Protein AF-A0A3B4G1R4-F1 (afdb_monomer_lite)

Foldseek 3Di:
DDDDDPVRVVVVVVVVVVVVVVVVVVVVVVVVVVVVVVVVVVVVVVVVVVVVVVCVVVCVPPVVVVVVVVVVVVVVVVPDDDDDDDDDDDDDDDDDDDDDDDDDDDDDDDDDDDDDDDDDDPPPPPPPVVVVVLVVVLVVLVVLLVVLVVVLVVLVVVVVVLVVVLVVLVVVLVPQPPDDDDDPVSVVVNVVSVVVSVVSVVVNCVVQNDPVSNVVSNVVSVVSSVVSVVVSCVSCVVPDDDDDDDDDPDPPPPVVVVVVVVVPPCDDPDDD

Secondary structure (DSSP, 8-state):
-PPPPHHHHHHHHHHHHHHHHHHHHHHHHHHHHHHHHHHHHHHHHHHHHHHHHHHHHHHHHHHHHHHHHHHHHHHHGGG-------------------------------------------------TTTHHHHHHHHHHHHHHHHHHHHHHHHHHHHHHHHHHHHHHHHHHHTS--SSS--HHHHHHHHHHHHHHHHHHHHHHHHH--HHHHHHHHHHHHHHHHHHHHHHHHHHTTT-----------STTTTGGGSHHHHSS-------

pLDDT: mean 72.85, std 24.99, range [27.77, 98.38]

Organism: NCBI:txid303518

Radius of gyration: 37.98 Å; chains: 1; bounding box: 92×80×106 Å

Structure (mmCIF, N/CA/C/O backbone):
data_AF-A0A3B4G1R4-F1
#
_entry.id   AF-A0A3B4G1R4-F1
#
loop_
_atom_site.group_PDB
_atom_site.id
_atom_site.type_symbol
_atom_site.label_atom_id
_atom_site.label_alt_id
_atom_site.label_comp_id
_atom_site.label_asym_id
_atom_site.label_entity_id
_atom_site.label_seq_id
_atom_site.pdbx_PDB_ins_code
_atom_site.Cartn_x
_atom_site.Cartn_y
_atom_site.Cartn_z
_atom_site.occupancy
_atom_site.B_iso_or_equiv
_atom_site.auth_seq_id
_atom_site.auth_comp_id
_atom_site.auth_asym_id
_atom_site.auth_atom_id
_atom_site.pdbx_PDB_model_num
ATOM 1 N N . MET A 1 1 ? -30.888 7.398 40.114 1.00 47.47 1 MET A N 1
ATOM 2 C CA . MET A 1 1 ? -29.779 7.876 39.261 1.00 47.47 1 MET A CA 1
ATOM 3 C C . MET A 1 1 ? -29.007 8.901 40.069 1.00 47.47 1 MET A C 1
ATOM 5 O O . MET A 1 1 ? -29.573 9.941 40.375 1.00 47.47 1 MET A O 1
ATOM 9 N N . ALA A 1 2 ? -27.794 8.576 40.517 1.00 62.66 2 ALA A N 1
ATOM 10 C CA . ALA A 1 2 ? -26.937 9.569 41.159 1.00 62.66 2 ALA A CA 1
ATOM 11 C C . ALA A 1 2 ? -26.419 10.520 40.071 1.00 62.66 2 ALA A C 1
ATOM 13 O O . ALA A 1 2 ? -25.943 10.056 39.036 1.00 62.66 2 ALA A O 1
ATOM 14 N N . ALA A 1 3 ? -26.582 11.827 40.268 1.00 76.62 3 ALA A N 1
ATOM 15 C CA . ALA A 1 3 ? -26.044 12.825 39.352 1.00 76.62 3 ALA A CA 1
ATOM 16 C C . ALA A 1 3 ? -24.508 12.781 39.387 1.00 76.62 3 ALA A C 1
ATOM 18 O O . ALA A 1 3 ? -23.919 12.580 40.451 1.00 76.62 3 ALA A O 1
ATOM 19 N N . ALA A 1 4 ? -23.869 12.949 38.228 1.00 81.69 4 ALA A N 1
ATOM 20 C CA . ALA A 1 4 ? -22.416 13.035 38.146 1.00 81.69 4 ALA A CA 1
ATOM 21 C C . ALA A 1 4 ? -21.912 14.216 38.992 1.00 81.69 4 ALA A C 1
ATOM 23 O O . ALA A 1 4 ? -22.518 15.290 39.001 1.00 81.69 4 ALA A O 1
ATOM 24 N N . SER A 1 5 ? -20.821 14.003 39.730 1.00 90.94 5 SER A N 1
ATOM 25 C CA . SER A 1 5 ? -20.237 15.051 40.565 1.00 90.94 5 SER A CA 1
ATOM 26 C C . SER A 1 5 ? -19.670 16.181 39.701 1.00 90.94 5 SER A C 1
ATOM 28 O O . SER A 1 5 ? -19.311 15.980 38.538 1.00 90.94 5 SER A O 1
ATOM 30 N N . TYR A 1 6 ? -19.569 17.379 40.277 1.00 93.19 6 TYR A N 1
ATOM 31 C CA . TYR A 1 6 ? -19.038 18.562 39.596 1.00 93.19 6 TYR A CA 1
ATOM 32 C C . TYR A 1 6 ? -17.660 18.308 38.953 1.00 93.19 6 TYR A C 1
ATOM 34 O O . TYR A 1 6 ? -17.461 18.616 37.779 1.00 93.19 6 TYR A O 1
ATOM 42 N N . ASP A 1 7 ? -16.750 17.639 39.667 1.00 93.44 7 ASP A N 1
ATOM 43 C CA . ASP A 1 7 ? -15.408 17.306 39.166 1.00 93.44 7 ASP A CA 1
ATOM 44 C C . ASP A 1 7 ? -15.422 16.302 38.006 1.00 93.44 7 ASP A C 1
ATOM 46 O O . ASP A 1 7 ? -14.495 16.257 37.194 1.00 93.44 7 ASP A O 1
ATOM 50 N N . GLN A 1 8 ? -16.456 15.460 37.926 1.00 93.25 8 GLN A N 1
ATOM 51 C CA . GLN A 1 8 ? -16.628 14.519 36.824 1.00 93.25 8 GLN A CA 1
ATOM 52 C C . GLN A 1 8 ? -17.167 15.224 35.576 1.00 93.25 8 GLN A C 1
ATOM 54 O O . GLN A 1 8 ? -16.678 14.961 34.478 1.00 93.25 8 GLN A O 1
ATOM 59 N N . LEU A 1 9 ? -18.088 16.182 35.739 1.00 95.44 9 LEU A N 1
ATOM 60 C CA . LEU A 1 9 ? -18.519 17.056 34.644 1.00 95.44 9 LEU A CA 1
ATOM 61 C C . LEU A 1 9 ? -17.370 17.916 34.112 1.00 95.44 9 LEU A C 1
ATOM 63 O O . LEU A 1 9 ? -17.240 18.068 32.901 1.00 95.44 9 LEU A O 1
ATOM 67 N N . LEU A 1 10 ? -16.529 18.463 34.992 1.00 96.00 10 LEU A N 1
ATOM 68 C CA . LEU A 1 10 ? -15.425 19.330 34.586 1.00 96.00 10 LEU A CA 1
ATOM 69 C C . LEU A 1 10 ? -14.414 18.580 33.705 1.00 96.00 10 LEU A C 1
ATOM 71 O O . LEU A 1 10 ? -14.099 19.036 32.606 1.00 96.00 10 LEU A O 1
ATOM 75 N N . ARG A 1 11 ? -14.006 17.375 34.130 1.00 95.38 11 ARG A N 1
ATOM 76 C CA . ARG A 1 11 ? -13.152 16.482 33.329 1.00 95.38 11 ARG A CA 1
ATOM 77 C C . ARG A 1 11 ? -13.798 16.112 31.995 1.00 95.38 11 ARG A C 1
ATOM 79 O O . ARG A 1 11 ? -13.127 16.104 30.968 1.00 95.38 11 ARG A O 1
ATOM 86 N N . GLN A 1 12 ? -15.106 15.850 31.982 1.00 95.00 12 GLN A N 1
ATOM 87 C CA . GLN A 1 12 ? -15.829 15.548 30.747 1.00 95.00 12 GLN A CA 1
ATOM 88 C C . GLN A 1 12 ? -15.825 16.736 29.777 1.00 95.00 12 GLN A C 1
ATOM 90 O O . GLN A 1 12 ? -15.632 16.551 28.580 1.00 95.00 12 GLN A O 1
ATOM 95 N N . VAL A 1 13 ? -15.996 17.961 30.277 1.00 96.94 13 VAL A N 1
ATOM 96 C CA . VAL A 1 13 ? -15.940 19.173 29.449 1.00 96.94 13 VAL A CA 1
ATOM 97 C C . VAL A 1 13 ? -14.539 19.392 28.874 1.00 96.94 13 VAL A C 1
ATOM 99 O O . VAL A 1 13 ? -14.423 19.818 27.727 1.00 96.94 13 VAL A O 1
ATOM 102 N N . GLU A 1 14 ? -13.479 19.093 29.623 1.00 96.38 14 GLU A N 1
ATOM 103 C CA . GLU A 1 14 ? -12.100 19.170 29.120 1.00 96.38 14 GLU A CA 1
ATOM 104 C C . GLU A 1 14 ? -11.839 18.160 27.999 1.00 96.38 14 GLU A C 1
ATOM 106 O O . GLU A 1 14 ? -11.327 18.542 26.944 1.00 96.38 14 GLU A O 1
ATOM 111 N N . VAL A 1 15 ? -12.268 16.907 28.180 1.00 96.25 15 VAL A N 1
ATOM 112 C CA . VAL A 1 15 ? -12.181 15.870 27.140 1.00 96.25 15 VAL A CA 1
ATOM 113 C C . VAL A 1 15 ? -12.983 16.278 25.906 1.00 96.25 15 VAL A C 1
ATOM 115 O O . VAL A 1 15 ? -12.442 16.288 24.806 1.00 96.25 15 VAL A O 1
ATOM 118 N N . LEU A 1 16 ? -14.231 16.724 26.079 1.00 97.38 16 LEU A N 1
ATOM 119 C CA . LEU A 1 16 ? -15.074 17.176 24.969 1.00 97.38 16 LEU A CA 1
ATOM 120 C C . LEU A 1 16 ? -14.486 18.391 24.244 1.00 97.38 16 LEU A C 1
ATOM 122 O O . LEU A 1 16 ? -14.623 18.503 23.030 1.00 97.38 16 LEU A O 1
ATOM 126 N N . LYS A 1 17 ? -13.818 19.309 24.951 1.00 97.56 17 LYS A N 1
ATOM 127 C CA . LYS A 1 17 ? -13.112 20.435 24.322 1.00 97.56 17 LYS A CA 1
ATOM 128 C C . LYS A 1 17 ? -11.936 19.961 23.477 1.00 97.56 17 LYS A C 1
ATOM 130 O O . LYS A 1 17 ? -11.766 20.456 22.362 1.00 97.56 17 LYS A O 1
ATOM 135 N N . MET A 1 18 ? -11.148 19.018 23.989 1.00 97.44 18 MET A N 1
ATOM 136 C CA . MET A 1 18 ? -10.043 18.417 23.243 1.00 97.44 18 MET A CA 1
ATOM 137 C C . MET A 1 18 ? -10.553 17.673 22.007 1.00 97.44 18 MET A C 1
ATOM 139 O O . MET A 1 18 ? -10.053 17.907 20.910 1.00 97.44 18 MET A O 1
ATOM 143 N N . GLU A 1 19 ? -11.599 16.860 22.153 1.00 96.31 19 GLU A N 1
ATOM 144 C CA . GLU A 1 19 ? -12.238 16.154 21.040 1.00 96.31 19 GLU A CA 1
ATOM 145 C C . GLU A 1 19 ? -12.815 17.126 20.010 1.00 96.31 19 GLU A C 1
ATOM 147 O O . GLU A 1 19 ? -12.600 16.956 18.814 1.00 96.31 19 GLU A O 1
ATOM 152 N N . ASN A 1 20 ? -13.483 18.199 20.443 1.00 96.88 20 ASN A N 1
ATOM 153 C CA . ASN A 1 20 ? -14.014 19.209 19.529 1.00 96.88 20 ASN A CA 1
ATOM 154 C C . ASN A 1 20 ? -12.898 19.924 18.753 1.00 96.88 20 ASN A C 1
ATOM 156 O O . ASN A 1 20 ? -13.050 20.192 17.562 1.00 96.88 20 ASN A O 1
ATOM 160 N N . SER A 1 21 ? -11.768 20.204 19.410 1.00 97.44 21 SER A N 1
ATOM 161 C CA . SER A 1 21 ? -10.585 20.755 18.748 1.00 97.44 21 SER A CA 1
ATOM 162 C C . SER A 1 21 ? -10.005 19.773 17.731 1.00 97.44 21 SER A C 1
ATOM 164 O O . SER A 1 21 ? -9.683 20.176 16.616 1.00 97.44 21 SER A O 1
ATOM 166 N N . ASN A 1 22 ? -9.911 18.493 18.091 1.00 97.62 22 ASN A N 1
ATOM 167 C CA . ASN A 1 22 ? -9.392 17.456 17.207 1.00 97.62 22 ASN A CA 1
ATOM 168 C C . ASN A 1 22 ? -10.287 17.268 15.970 1.00 97.62 22 ASN A C 1
ATOM 170 O O . ASN A 1 22 ? -9.802 17.297 14.845 1.00 97.62 22 ASN A O 1
ATOM 174 N N . LEU A 1 23 ? -11.607 17.199 16.159 1.00 98.25 23 LEU A N 1
ATOM 175 C CA . LEU A 1 23 ? -12.573 17.079 15.063 1.00 98.25 23 LEU A CA 1
ATOM 176 C C . LEU A 1 23 ? -12.531 18.278 14.109 1.00 98.25 23 LEU A C 1
ATOM 178 O O . LEU A 1 23 ? -12.662 18.112 12.898 1.00 98.25 23 LEU A O 1
ATOM 182 N N . ARG A 1 24 ? -12.337 19.495 14.630 1.00 98.12 24 ARG A N 1
ATOM 183 C CA . ARG A 1 24 ? -12.167 20.689 13.786 1.00 98.12 24 ARG A CA 1
ATOM 184 C C . ARG A 1 24 ? -10.893 20.619 12.950 1.00 98.12 24 ARG A C 1
ATOM 186 O O . ARG A 1 24 ? -10.938 20.991 11.780 1.00 98.12 24 ARG A O 1
ATOM 193 N N . GLN A 1 25 ? -9.801 20.126 13.530 1.00 97.88 25 GLN A N 1
ATOM 194 C CA . GLN A 1 25 ? -8.544 19.933 12.813 1.00 97.88 25 GLN A CA 1
ATOM 195 C C . GLN A 1 25 ? -8.696 18.886 11.703 1.00 97.88 25 GLN A C 1
ATOM 197 O O . GLN A 1 25 ? -8.360 19.161 10.555 1.00 97.88 25 GLN A O 1
ATOM 202 N N . GLU A 1 26 ? -9.289 17.729 12.008 1.00 96.88 26 GLU A N 1
ATOM 203 C CA . GLU A 1 26 ? -9.542 16.675 11.018 1.00 96.88 26 GLU A CA 1
ATOM 204 C C . GLU A 1 26 ? -10.453 17.157 9.882 1.00 96.88 26 GLU A C 1
ATOM 206 O O . GLU A 1 26 ? -10.207 16.866 8.711 1.00 96.88 26 GLU A O 1
ATOM 211 N N . LEU A 1 27 ? -11.494 17.933 10.200 1.00 98.19 27 LEU A N 1
ATOM 212 C CA . LEU A 1 27 ? -12.378 18.507 9.187 1.00 98.19 27 LEU A CA 1
ATOM 213 C C . LEU A 1 27 ? -11.627 19.484 8.272 1.00 98.19 27 LEU A C 1
ATOM 215 O O . LEU A 1 27 ? -11.823 19.464 7.056 1.00 98.19 27 LEU A O 1
ATOM 219 N N . GLN A 1 28 ? -10.752 20.315 8.840 1.00 98.00 28 GLN A N 1
ATOM 220 C CA . GLN A 1 28 ? -9.913 21.230 8.073 1.00 98.00 28 GLN A CA 1
ATOM 221 C C . GLN A 1 28 ? -8.931 20.470 7.172 1.00 98.00 28 GLN A C 1
ATOM 223 O O . GLN A 1 28 ? -8.786 20.809 5.997 1.00 98.00 28 GLN A O 1
ATOM 228 N N . ASP A 1 29 ? -8.304 19.412 7.681 1.00 97.88 29 ASP A N 1
ATOM 229 C CA . ASP A 1 29 ? -7.385 18.574 6.910 1.00 97.88 29 ASP A CA 1
ATOM 230 C C . ASP A 1 29 ? -8.105 17.856 5.759 1.00 97.88 29 ASP A C 1
ATOM 232 O O . ASP A 1 29 ? -7.603 17.836 4.631 1.00 97.88 29 ASP A O 1
ATOM 236 N N . ASN A 1 30 ? -9.320 17.357 6.003 1.00 98.19 30 ASN A N 1
ATOM 237 C CA . ASN A 1 30 ? -10.177 16.772 4.972 1.00 98.19 30 ASN A CA 1
ATOM 238 C C . ASN A 1 30 ? -10.565 17.797 3.902 1.00 98.19 30 ASN A C 1
ATOM 240 O O . ASN A 1 30 ? -10.472 17.499 2.710 1.00 98.19 30 ASN A O 1
ATOM 244 N N . SER A 1 31 ? -10.945 19.013 4.305 1.00 98.12 31 SER A N 1
ATOM 245 C CA . SER A 1 31 ? -11.239 20.102 3.367 1.00 98.12 31 SER A CA 1
ATOM 246 C C . SER A 1 31 ? -10.025 20.419 2.491 1.00 98.12 31 SER A C 1
ATOM 248 O O . SER A 1 31 ? -10.151 20.522 1.274 1.00 98.12 31 SER A O 1
ATOM 250 N N . ASN A 1 32 ? -8.834 20.512 3.086 1.00 98.06 32 ASN A N 1
ATOM 251 C CA . ASN A 1 32 ? -7.592 20.760 2.355 1.00 98.06 32 ASN A CA 1
ATOM 252 C C . ASN A 1 32 ? -7.259 19.626 1.377 1.00 98.06 32 ASN A C 1
ATOM 254 O O . ASN A 1 32 ? -6.759 19.870 0.277 1.00 98.06 32 ASN A O 1
ATOM 258 N N . HIS A 1 33 ? -7.496 18.375 1.776 1.00 98.38 33 HIS A N 1
ATOM 259 C CA . HIS A 1 33 ? -7.274 17.225 0.908 1.00 98.38 33 HIS A CA 1
ATOM 260 C C . HIS A 1 33 ? -8.238 17.219 -0.282 1.00 98.38 33 HIS A C 1
ATOM 262 O O . HIS A 1 33 ? -7.795 16.999 -1.409 1.00 98.38 33 HIS A O 1
ATOM 268 N N . LEU A 1 34 ? -9.517 17.536 -0.055 1.00 98.31 34 LEU A N 1
ATOM 269 C CA . LEU A 1 34 ? -10.516 17.637 -1.117 1.00 98.31 34 LEU A CA 1
ATOM 270 C C . LEU A 1 34 ? -10.109 18.676 -2.169 1.00 98.31 34 LEU A C 1
ATOM 272 O O . LEU A 1 34 ? -10.070 18.354 -3.352 1.00 98.31 34 LEU A O 1
ATOM 276 N N . THR A 1 35 ? -9.686 19.870 -1.746 1.00 97.31 35 THR A N 1
ATOM 277 C CA . THR A 1 35 ? -9.210 20.916 -2.667 1.00 97.31 35 THR A CA 1
ATOM 278 C C . THR A 1 35 ? -8.016 20.455 -3.514 1.00 97.31 35 THR A C 1
ATOM 280 O O . THR A 1 35 ? -7.919 20.788 -4.697 1.00 97.31 35 THR A O 1
ATOM 283 N N . LYS A 1 36 ? -7.105 19.643 -2.957 1.00 98.31 36 LYS A N 1
ATOM 284 C CA . LYS A 1 36 ? -5.994 19.058 -3.732 1.00 98.31 36 LYS A CA 1
ATOM 285 C C . LYS A 1 36 ? -6.496 18.091 -4.799 1.00 98.31 36 LYS A C 1
ATOM 287 O O . LYS A 1 36 ? -6.039 18.178 -5.934 1.00 98.31 36 LYS A O 1
ATOM 292 N N . LEU A 1 37 ? -7.441 17.218 -4.452 1.00 98.19 37 LEU A N 1
ATOM 293 C CA . LEU A 1 37 ? -8.045 16.282 -5.404 1.00 98.19 37 LEU A CA 1
ATOM 294 C C . LEU A 1 37 ? -8.787 17.020 -6.524 1.00 98.19 37 LEU A C 1
ATOM 296 O O . LEU A 1 37 ? -8.649 16.662 -7.690 1.00 98.19 37 LEU A O 1
ATOM 300 N N . GLU A 1 38 ? -9.519 18.086 -6.200 1.00 96.25 38 GLU A N 1
ATOM 301 C CA . GLU A 1 38 ? -10.181 18.946 -7.191 1.00 96.25 38 GLU A CA 1
ATOM 302 C C . GLU A 1 38 ? -9.172 19.608 -8.141 1.00 96.25 38 GLU A C 1
ATOM 304 O O . GLU A 1 38 ? -9.402 19.692 -9.352 1.00 96.25 38 GLU A O 1
ATOM 309 N N . THR A 1 39 ? -8.024 20.034 -7.608 1.00 97.44 39 THR A N 1
ATOM 310 C CA . THR A 1 39 ? -6.935 20.619 -8.400 1.00 97.44 39 THR A CA 1
ATOM 311 C C . THR A 1 39 ? -6.287 19.575 -9.315 1.00 97.44 39 THR A C 1
ATOM 313 O O . THR A 1 39 ? -6.084 19.838 -10.499 1.00 97.44 39 THR A O 1
ATOM 316 N N . GLU A 1 40 ? -6.001 18.374 -8.806 1.00 97.19 40 GLU A N 1
ATOM 317 C CA . GLU A 1 40 ? -5.428 17.268 -9.586 1.00 97.19 40 GLU A CA 1
ATOM 318 C C . GLU A 1 40 ? -6.378 16.806 -10.700 1.00 97.19 40 GLU A C 1
ATOM 320 O O . GLU A 1 40 ? -5.959 16.637 -11.847 1.00 97.19 40 GLU A O 1
ATOM 325 N N . ALA A 1 41 ? -7.675 16.695 -10.402 1.00 97.38 41 ALA A N 1
ATOM 326 C CA . ALA A 1 41 ? -8.699 16.388 -11.394 1.00 97.38 41 ALA A CA 1
ATOM 327 C C . ALA A 1 41 ? -8.801 17.480 -12.474 1.00 97.38 41 ALA A C 1
ATOM 329 O O . ALA A 1 41 ? -8.949 17.168 -13.658 1.00 97.38 41 ALA A O 1
ATOM 330 N N . SER A 1 42 ? -8.686 18.755 -12.087 1.00 96.38 42 SER A N 1
ATOM 331 C CA . SER A 1 42 ? -8.684 19.882 -13.029 1.00 96.38 42 SER A CA 1
ATOM 332 C C . SER A 1 42 ? -7.457 19.866 -13.941 1.00 96.38 42 SER A C 1
ATOM 334 O O . SER A 1 42 ? -7.602 20.043 -15.148 1.00 96.38 42 SER A O 1
ATOM 336 N N . ASN A 1 43 ? -6.276 19.570 -13.394 1.00 96.94 43 ASN A N 1
ATOM 337 C CA . ASN A 1 43 ? -5.049 19.405 -14.171 1.00 96.94 43 ASN A CA 1
ATOM 338 C C . ASN A 1 43 ? -5.177 18.241 -15.169 1.00 96.94 43 ASN A C 1
ATOM 340 O O . ASN A 1 43 ? -4.935 18.403 -16.362 1.00 96.94 43 ASN A O 1
ATOM 344 N N . MET A 1 44 ? -5.667 17.081 -14.720 1.00 97.75 44 MET A N 1
ATOM 345 C CA . MET A 1 44 ? -5.897 15.939 -15.610 1.00 97.75 44 MET A CA 1
ATOM 346 C C . MET A 1 44 ? -6.869 16.288 -16.745 1.00 97.75 44 MET A C 1
ATOM 348 O O . MET A 1 44 ? -6.639 15.934 -17.899 1.00 97.75 44 MET A O 1
ATOM 352 N N . LYS A 1 45 ? -7.944 17.023 -16.440 1.00 97.00 45 LYS A N 1
ATOM 353 C CA . LYS A 1 45 ? -8.894 17.513 -17.446 1.00 97.00 45 LYS A CA 1
ATOM 354 C C . LYS A 1 45 ? -8.223 18.430 -18.474 1.00 97.00 45 LYS A C 1
ATOM 356 O O . LYS A 1 45 ? -8.542 18.332 -19.657 1.00 97.00 45 LYS A O 1
ATOM 361 N N . GLU A 1 46 ? -7.323 19.310 -18.047 1.00 96.31 46 GLU A N 1
ATOM 362 C CA . GLU A 1 46 ? -6.564 20.191 -18.939 1.00 96.31 46 GLU A CA 1
ATOM 363 C C . GLU A 1 46 ? -5.622 19.399 -19.853 1.00 96.31 46 GLU A C 1
ATOM 365 O O . GLU A 1 46 ? -5.663 19.587 -21.069 1.00 96.31 46 GLU A O 1
ATOM 370 N N . VAL A 1 47 ? -4.870 18.442 -19.301 1.00 96.25 47 VAL A N 1
ATOM 371 C CA . VAL A 1 47 ? -3.996 17.544 -20.075 1.00 96.25 47 VAL A CA 1
ATOM 372 C C . VAL A 1 47 ? -4.795 16.762 -21.117 1.00 96.25 47 VAL A C 1
ATOM 374 O O . VAL A 1 47 ? -4.400 16.699 -22.280 1.00 96.25 47 VAL A O 1
ATOM 377 N N . LEU A 1 48 ? -5.945 16.199 -20.738 1.00 96.19 48 LEU A N 1
ATOM 378 C CA . LEU A 1 48 ? -6.813 15.478 -21.673 1.00 96.19 48 LEU A CA 1
ATOM 379 C C . LEU A 1 48 ? -7.338 16.389 -22.788 1.00 96.19 48 LEU A C 1
ATOM 381 O O . LEU A 1 48 ? -7.370 15.976 -23.945 1.00 96.19 48 LEU A O 1
ATOM 385 N N . LYS A 1 49 ? -7.702 17.635 -22.463 1.00 95.31 49 LYS A N 1
ATOM 386 C CA . LYS A 1 49 ? -8.127 18.626 -23.459 1.00 95.31 49 LYS A CA 1
ATOM 387 C C . LYS A 1 49 ? -6.988 18.985 -24.418 1.00 95.31 49 LYS A C 1
ATOM 389 O O . LYS A 1 49 ? -7.230 19.112 -25.614 1.00 95.31 49 LYS A O 1
ATOM 394 N N . GLN A 1 50 ? -5.763 19.126 -23.913 1.00 93.00 50 GLN A N 1
ATOM 395 C CA . GLN A 1 50 ? -4.587 19.401 -24.736 1.00 93.00 50 GLN A CA 1
ATOM 396 C C . GLN A 1 50 ? -4.287 18.237 -25.684 1.00 93.00 50 GLN A C 1
ATOM 398 O O . GLN A 1 50 ? -4.139 18.461 -26.879 1.00 93.00 50 GLN A O 1
ATOM 403 N N . LEU A 1 51 ? -4.284 16.999 -25.176 1.00 92.81 51 LEU A N 1
ATOM 404 C CA . LEU A 1 51 ? -4.085 15.801 -25.995 1.00 92.81 51 LEU A CA 1
ATOM 405 C C . LEU A 1 51 ? -5.164 15.654 -27.074 1.00 92.81 51 LEU A C 1
ATOM 407 O O . LEU A 1 51 ? -4.842 15.303 -28.205 1.00 92.81 51 LEU A O 1
ATOM 411 N N . GLN A 1 52 ? -6.428 15.947 -26.752 1.00 89.50 52 GLN A N 1
ATOM 412 C CA . GLN A 1 52 ? -7.501 15.952 -27.745 1.00 89.50 52 GLN A CA 1
ATOM 413 C C . GLN A 1 52 ? -7.256 17.002 -28.840 1.00 89.50 52 GLN A C 1
ATOM 415 O O . GLN A 1 52 ? -7.378 16.673 -30.017 1.00 89.50 52 GLN A O 1
ATOM 420 N N . GLY A 1 53 ? -6.864 18.226 -28.468 1.00 84.12 53 GLY A N 1
ATOM 421 C CA . GLY A 1 53 ? -6.515 19.273 -29.432 1.00 84.12 53 GLY A CA 1
ATOM 422 C C . GLY A 1 53 ? -5.354 18.869 -30.346 1.00 84.12 53 GLY A C 1
ATOM 423 O O . GLY A 1 53 ? -5.464 19.001 -31.558 1.00 84.12 53 GLY A O 1
ATOM 424 N N . THR A 1 54 ? -4.288 18.282 -29.789 1.00 83.25 54 THR A N 1
ATOM 425 C CA . THR A 1 54 ? -3.142 17.787 -30.573 1.00 83.25 54 THR A CA 1
ATOM 426 C C . THR A 1 54 ? -3.547 16.707 -31.582 1.00 83.25 54 THR A C 1
ATOM 428 O O . THR A 1 54 ? -3.061 16.707 -32.708 1.00 83.25 54 THR A O 1
ATOM 431 N N . ILE A 1 55 ? -4.465 15.806 -31.214 1.00 80.56 55 ILE A N 1
ATOM 432 C CA . ILE A 1 55 ? -4.975 14.771 -32.129 1.00 80.56 55 ILE A CA 1
ATOM 433 C C . ILE A 1 55 ? -5.836 15.385 -33.243 1.00 80.56 55 ILE A C 1
ATOM 435 O O . ILE A 1 55 ? -5.763 14.940 -34.389 1.00 80.56 55 ILE A O 1
ATOM 439 N N . GLU A 1 56 ? -6.668 16.379 -32.928 1.00 80.00 56 GLU A N 1
ATOM 440 C CA . GLU A 1 56 ? -7.493 17.073 -33.925 1.00 80.00 56 GLU A CA 1
ATOM 441 C C . GLU A 1 56 ? -6.627 17.857 -34.932 1.00 80.00 56 GLU A C 1
ATOM 443 O O . GLU A 1 56 ? -6.923 17.827 -36.129 1.00 80.00 56 GLU A O 1
ATOM 448 N N . GLU A 1 57 ? -5.521 18.462 -34.483 1.00 71.69 57 GLU A N 1
ATOM 449 C CA . GLU A 1 57 ? -4.524 19.123 -35.342 1.00 71.69 57 GLU A CA 1
ATOM 450 C C . GLU A 1 57 ? -3.769 18.119 -36.242 1.00 71.69 57 GLU A C 1
ATOM 452 O O . GLU A 1 57 ? -3.738 18.302 -37.461 1.00 71.69 57 GLU A O 1
ATOM 457 N N . GLU A 1 58 ? -3.254 17.003 -35.702 1.00 59.44 58 GLU A N 1
ATOM 458 C CA . GLU A 1 58 ? -2.555 15.974 -36.504 1.00 59.44 58 GLU A CA 1
ATOM 459 C C . GLU A 1 58 ? -3.482 15.244 -37.497 1.00 59.44 58 GLU A C 1
ATOM 461 O O . GLU A 1 58 ? -3.073 14.885 -38.605 1.00 59.44 58 GLU A O 1
ATOM 466 N N . SER A 1 59 ? -4.747 15.016 -37.133 1.00 56.59 59 SER A N 1
ATOM 467 C CA . SER A 1 59 ? -5.724 14.331 -37.992 1.00 56.59 59 SER A CA 1
ATOM 468 C C . SER A 1 59 ? -6.165 15.196 -39.179 1.00 56.59 59 SER A C 1
ATOM 470 O O . SER A 1 59 ? -6.369 14.676 -40.281 1.00 56.59 59 SER A O 1
ATOM 472 N N . GLY A 1 60 ? -6.262 16.517 -38.993 1.00 55.31 60 GLY A N 1
ATOM 473 C CA . GLY A 1 60 ? -6.576 17.460 -40.069 1.00 55.31 60 GLY A CA 1
ATOM 474 C C . GLY A 1 60 ? -5.507 17.505 -41.167 1.00 55.31 60 GLY A C 1
ATOM 475 O O . GLY A 1 60 ? -5.840 17.630 -42.346 1.00 55.31 60 GLY A O 1
ATOM 476 N N . GLU A 1 61 ? -4.236 17.330 -40.802 1.00 52.00 61 GLU A N 1
ATOM 477 C CA . GLU A 1 61 ? -3.096 17.433 -41.723 1.00 52.00 61 GLU A CA 1
ATOM 478 C C . GLU A 1 61 ? -2.705 16.081 -42.358 1.00 52.00 61 GLU A C 1
ATOM 480 O O . GLU A 1 61 ? -2.359 16.026 -43.543 1.00 52.00 61 GLU A O 1
ATOM 485 N N . ALA A 1 62 ? -2.825 14.965 -41.626 1.00 51.41 62 ALA A N 1
ATOM 486 C CA . ALA A 1 62 ? -2.463 13.630 -42.124 1.00 51.41 62 ALA A CA 1
ATOM 487 C C . ALA A 1 62 ? -3.584 12.927 -42.921 1.00 51.41 62 ALA A C 1
ATOM 489 O O . ALA A 1 62 ? -3.311 12.161 -43.851 1.00 51.41 62 ALA A O 1
ATOM 490 N N . CYS A 1 63 ? -4.860 13.179 -42.602 1.00 49.97 63 CYS A N 1
ATOM 491 C CA . CYS A 1 63 ? -5.980 12.489 -43.253 1.00 49.97 63 CYS A CA 1
ATOM 492 C C . CYS A 1 63 ? -6.229 12.986 -44.688 1.00 49.97 63 CYS A C 1
ATOM 494 O O . CYS A 1 63 ? -6.611 12.196 -45.552 1.00 49.97 63 CYS A O 1
ATOM 496 N N . GLY A 1 64 ? -5.944 14.260 -44.986 1.00 54.44 64 GLY A N 1
ATOM 497 C CA . GLY A 1 64 ? -6.099 14.812 -46.337 1.00 54.44 64 GLY A CA 1
ATOM 498 C C . GLY A 1 64 ? -5.213 14.113 -47.375 1.00 54.44 64 GLY A C 1
ATOM 499 O O . GLY A 1 64 ? -5.677 13.759 -48.455 1.00 54.44 64 GLY A O 1
ATOM 500 N N . SER A 1 65 ? -3.960 13.830 -47.018 1.00 57.94 65 SER A N 1
ATOM 501 C CA . SER A 1 65 ? -2.971 13.216 -47.912 1.00 57.94 65 SER A CA 1
ATOM 502 C C . SER A 1 65 ? -3.098 11.686 -47.992 1.00 57.94 65 SER A C 1
ATOM 504 O O . SER A 1 65 ? -2.959 11.109 -49.075 1.00 57.94 65 SER A O 1
ATOM 506 N N . GLN A 1 66 ? -3.441 11.009 -46.889 1.00 56.97 66 GLN A N 1
ATOM 507 C CA . GLN A 1 66 ? -3.682 9.560 -46.893 1.00 56.97 66 GLN A CA 1
ATOM 508 C C . GLN A 1 66 ? -4.978 9.179 -47.633 1.00 56.97 66 GLN A C 1
ATOM 510 O O . GLN A 1 66 ? -5.004 8.180 -48.355 1.00 56.97 66 GLN A O 1
ATOM 515 N N . LEU A 1 67 ? -6.049 9.969 -47.500 1.00 62.25 67 LEU A N 1
ATOM 516 C CA . LEU A 1 67 ? -7.321 9.718 -48.183 1.00 62.25 67 LEU A CA 1
ATOM 517 C C . LEU A 1 67 ? -7.213 9.942 -49.702 1.00 62.25 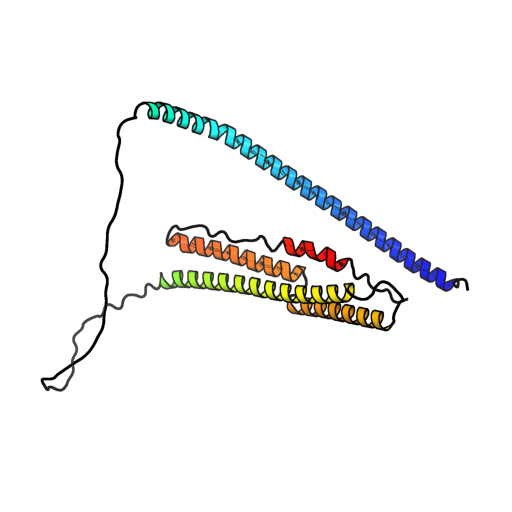67 LEU A C 1
ATOM 519 O O . LEU A 1 67 ? -7.774 9.164 -50.476 1.00 62.25 67 LEU A O 1
ATOM 523 N N . GLU A 1 68 ? -6.445 10.946 -50.139 1.00 63.16 68 GLU A N 1
ATOM 524 C CA . GLU A 1 68 ? -6.205 11.210 -51.564 1.00 63.16 68 GLU A CA 1
ATOM 525 C C . GLU A 1 68 ? -5.404 10.073 -52.233 1.00 63.16 68 GLU A C 1
ATOM 527 O O . GLU A 1 68 ? -5.734 9.635 -53.339 1.00 63.16 68 GLU A O 1
ATOM 532 N N . LEU A 1 69 ? -4.402 9.517 -51.538 1.00 67.56 69 LEU A N 1
ATOM 533 C CA . LEU A 1 69 ? -3.628 8.362 -52.013 1.00 67.56 69 LEU A CA 1
ATOM 534 C C . LEU A 1 69 ? -4.475 7.085 -52.125 1.00 67.56 69 LEU A C 1
ATOM 536 O O . LEU A 1 69 ? -4.333 6.332 -53.091 1.00 67.56 69 LEU A O 1
ATOM 540 N N . ILE A 1 70 ? -5.387 6.851 -51.176 1.00 71.31 70 ILE A N 1
ATOM 541 C CA . ILE A 1 70 ? -6.318 5.711 -51.215 1.00 71.31 70 ILE A CA 1
ATOM 542 C C . ILE A 1 70 ? -7.313 5.854 -52.380 1.00 71.31 70 ILE A C 1
ATOM 544 O O . ILE A 1 70 ? -7.636 4.858 -53.032 1.00 71.31 70 ILE A O 1
ATOM 548 N N . GLY A 1 71 ? -7.757 7.077 -52.691 1.00 68.69 71 GLY A N 1
ATOM 549 C CA . GLY A 1 71 ? -8.600 7.363 -53.857 1.00 68.69 71 GLY A CA 1
ATOM 550 C C . GLY A 1 71 ? -7.929 6.979 -55.179 1.00 68.69 71 GLY A C 1
ATOM 551 O O . GLY A 1 71 ? -8.509 6.234 -55.969 1.00 68.69 71 GLY A O 1
ATOM 552 N N . ARG A 1 72 ? -6.667 7.388 -55.369 1.00 69.12 72 ARG A N 1
ATOM 553 C CA . ARG A 1 72 ? -5.875 7.062 -56.573 1.00 69.12 72 ARG A CA 1
ATOM 554 C C . ARG A 1 72 ? -5.609 5.561 -56.727 1.00 69.12 72 ARG A C 1
ATOM 556 O O . ARG A 1 72 ? -5.661 5.028 -57.831 1.00 69.12 72 ARG A O 1
ATOM 563 N N . LEU A 1 73 ? -5.364 4.849 -55.625 1.00 64.69 73 LEU A N 1
ATOM 564 C CA . LEU A 1 73 ? -5.190 3.389 -55.635 1.00 64.69 73 LEU A CA 1
ATOM 565 C C . LEU A 1 73 ? -6.473 2.642 -56.030 1.00 64.69 73 LEU A C 1
ATOM 567 O O . LEU A 1 73 ? -6.405 1.590 -56.668 1.00 64.69 73 LEU A O 1
ATOM 571 N N . LYS A 1 74 ? -7.644 3.186 -55.685 1.00 69.50 74 LYS A N 1
ATOM 572 C CA . LYS A 1 74 ? -8.939 2.589 -56.031 1.00 69.50 74 LYS A CA 1
ATOM 573 C C . LYS A 1 74 ? -9.281 2.737 -57.517 1.00 69.50 74 LYS A C 1
ATOM 575 O O . LYS A 1 74 ? -9.877 1.819 -58.073 1.00 69.50 74 LYS A O 1
ATOM 580 N N . GLU A 1 75 ? -8.862 3.825 -58.163 1.00 59.78 75 GLU A N 1
ATOM 581 C CA . GLU A 1 75 ? -8.989 3.999 -59.621 1.00 59.78 75 GLU A CA 1
ATOM 582 C C . GLU A 1 75 ? -8.151 2.981 -60.405 1.00 59.78 75 GLU A C 1
ATOM 584 O O . GLU A 1 75 ? -8.633 2.415 -61.381 1.00 59.78 75 GLU A O 1
ATOM 589 N N . LEU A 1 76 ? -6.942 2.657 -59.937 1.00 58.91 76 LEU A N 1
ATOM 590 C CA . LEU A 1 76 ? -6.066 1.680 -60.601 1.00 58.91 76 LEU A CA 1
ATOM 591 C C . LEU A 1 76 ? -6.506 0.218 -60.398 1.00 58.91 76 LEU A C 1
ATOM 593 O O . LEU A 1 76 ? -6.138 -0.659 -61.177 1.00 58.91 76 LEU A O 1
ATOM 597 N N . SER A 1 77 ? -7.287 -0.068 -59.352 1.00 56.25 77 SER A N 1
ATOM 598 C CA . SER A 1 77 ? -7.720 -1.432 -59.021 1.00 56.25 77 SER A CA 1
ATOM 599 C C . SER A 1 77 ? -8.902 -1.935 -59.861 1.00 56.25 77 SER A C 1
ATOM 601 O O . SER A 1 77 ? -9.163 -3.138 -59.853 1.00 56.25 77 SER A O 1
ATOM 603 N N . LEU A 1 78 ? -9.629 -1.060 -60.563 1.00 53.62 78 LEU A N 1
ATOM 604 C CA . LEU A 1 78 ? -10.791 -1.452 -61.375 1.00 53.62 78 LEU A CA 1
ATOM 605 C C . LEU A 1 78 ? -10.421 -1.988 -62.770 1.00 53.62 78 LEU A C 1
ATOM 607 O O . LEU A 1 78 ? -11.280 -2.579 -63.418 1.00 53.62 78 LEU A O 1
ATOM 611 N N . ASP A 1 79 ? -9.158 -1.873 -63.195 1.00 43.56 79 ASP A N 1
ATOM 612 C CA . ASP A 1 79 ? -8.702 -2.284 -64.536 1.00 43.56 79 ASP A CA 1
ATOM 613 C C . ASP A 1 79 ? -8.010 -3.664 -64.597 1.00 43.56 79 ASP A C 1
ATOM 615 O O . ASP A 1 79 ? -7.600 -4.117 -65.664 1.00 43.56 79 ASP A O 1
ATOM 619 N N . SER A 1 80 ? -7.882 -4.386 -63.476 1.00 45.59 80 SER A N 1
ATOM 620 C CA . SER A 1 80 ? -7.144 -5.662 -63.427 1.00 45.59 80 SER A CA 1
ATOM 621 C C . SER A 1 80 ? -7.967 -6.791 -62.797 1.00 45.59 80 SER A C 1
ATOM 623 O O . SER A 1 80 ? -7.778 -7.170 -61.643 1.00 45.59 80 SER A O 1
ATOM 625 N N . ALA A 1 81 ? -8.917 -7.338 -63.562 1.00 39.62 81 ALA A N 1
ATOM 626 C CA . ALA A 1 81 ? -9.717 -8.504 -63.176 1.00 39.62 81 ALA A CA 1
ATOM 627 C C . ALA A 1 81 ? -9.653 -9.626 -64.233 1.00 39.62 81 ALA A C 1
ATOM 629 O O . ALA A 1 81 ? -10.581 -9.863 -65.001 1.00 39.62 81 ALA A O 1
ATOM 630 N N . GLY A 1 82 ? -8.548 -10.368 -64.221 1.00 44.16 82 GLY A N 1
ATOM 631 C CA . GLY A 1 82 ? -8.376 -11.710 -64.793 1.00 44.16 82 GLY A CA 1
ATOM 632 C C . GLY A 1 82 ? -7.079 -12.252 -64.191 1.00 44.16 82 GLY A C 1
ATOM 633 O O . GLY A 1 82 ? -6.080 -11.555 -64.215 1.00 44.16 82 GLY A O 1
ATOM 634 N N . PHE A 1 83 ? -7.031 -13.355 -63.446 1.00 36.47 83 PHE A N 1
ATOM 635 C CA . PHE A 1 83 ? -7.063 -14.736 -63.923 1.00 36.47 83 PHE A CA 1
ATOM 636 C C . PHE A 1 83 ? -7.312 -15.701 -62.739 1.00 36.47 83 PHE A C 1
ATOM 638 O O . PHE A 1 83 ? -7.033 -15.395 -61.582 1.00 36.47 83 PHE A O 1
ATOM 645 N N . LYS A 1 84 ? -7.870 -16.880 -63.045 1.00 42.19 84 LYS A N 1
ATOM 646 C CA . LYS A 1 84 ? -8.368 -17.913 -62.114 1.00 42.19 84 LYS A CA 1
ATOM 647 C C . LYS A 1 84 ? -7.331 -19.007 -61.777 1.00 42.19 84 LYS A C 1
ATOM 649 O O . LYS A 1 84 ? -6.496 -19.331 -62.614 1.00 42.19 84 LYS A O 1
ATOM 654 N N . SER A 1 85 ? -7.631 -19.738 -60.685 1.00 33.25 85 SER A N 1
ATOM 655 C CA . SER A 1 85 ? -7.365 -21.181 -60.406 1.00 33.25 85 SER A CA 1
ATOM 656 C C . SER A 1 85 ? -5.968 -21.545 -59.840 1.00 33.25 85 SER A C 1
ATOM 658 O O . SER A 1 85 ? -5.005 -20.883 -60.177 1.00 33.25 85 SER A O 1
ATOM 660 N N . ARG A 1 86 ? -5.729 -22.551 -58.971 1.00 35.50 86 ARG A N 1
ATOM 661 C CA . ARG A 1 86 ? -6.493 -23.717 -58.470 1.00 35.50 86 ARG A CA 1
ATOM 662 C C . ARG A 1 86 ? -5.830 -24.312 -57.193 1.00 35.50 86 ARG A C 1
ATOM 664 O O . ARG A 1 86 ? -4.715 -23.966 -56.834 1.00 35.50 86 ARG A O 1
ATOM 671 N N . SER A 1 87 ? -6.567 -25.222 -56.560 1.00 41.88 87 SER A N 1
ATOM 672 C CA . SER A 1 87 ? -6.489 -25.956 -55.281 1.00 41.88 87 SER A CA 1
ATOM 673 C C . SER A 1 87 ? -5.328 -26.960 -55.012 1.00 41.88 87 SER A C 1
ATOM 675 O O . SER A 1 87 ? -4.725 -27.497 -55.932 1.00 41.88 87 SER A O 1
ATOM 677 N N . ARG A 1 88 ? -5.131 -27.259 -53.707 1.00 33.59 88 ARG A N 1
ATOM 678 C CA . ARG A 1 88 ? -4.356 -28.327 -52.975 1.00 33.59 88 ARG A CA 1
ATOM 679 C C . ARG A 1 88 ? -5.054 -29.740 -53.062 1.00 33.59 88 ARG A C 1
ATOM 681 O O . ARG A 1 88 ? -6.138 -29.720 -53.647 1.00 33.59 88 ARG A O 1
ATOM 688 N N . PRO A 1 89 ? -4.662 -30.899 -52.415 1.00 48.88 89 PRO A N 1
ATOM 689 C CA . PRO A 1 89 ? -3.493 -31.286 -51.562 1.00 48.88 89 PRO A CA 1
ATOM 690 C C . PRO A 1 89 ? -2.992 -32.797 -51.548 1.00 48.88 89 PRO A C 1
ATOM 692 O O . PRO A 1 89 ? -3.547 -33.644 -52.232 1.00 48.88 89 PRO A O 1
ATOM 695 N N . LEU A 1 90 ? -2.040 -33.098 -50.620 1.00 33.50 90 LEU A N 1
ATOM 696 C CA . LEU A 1 90 ? -1.700 -34.352 -49.854 1.00 33.50 90 LEU A CA 1
ATOM 697 C C . LEU A 1 90 ? -0.874 -35.522 -50.469 1.00 33.50 90 LEU A C 1
ATOM 699 O O . LEU A 1 90 ? -1.280 -36.108 -51.462 1.00 33.50 90 LEU A O 1
ATOM 703 N N . LEU A 1 91 ? 0.202 -35.957 -49.765 1.00 36.09 91 LEU A N 1
ATOM 704 C CA . LEU A 1 91 ? 0.359 -37.253 -49.036 1.00 36.09 91 LEU A CA 1
ATOM 705 C C . LEU A 1 91 ? 1.833 -37.549 -48.619 1.00 36.09 91 LEU A C 1
ATOM 707 O O . LEU A 1 91 ? 2.764 -37.313 -49.380 1.00 36.09 91 LEU A O 1
ATOM 711 N N . ALA A 1 92 ? 2.009 -38.115 -47.417 1.00 33.94 92 ALA A N 1
ATOM 712 C CA . ALA A 1 92 ? 3.162 -38.897 -46.921 1.00 33.94 92 ALA A CA 1
ATOM 713 C C . ALA A 1 92 ? 2.621 -40.288 -46.507 1.00 33.94 92 ALA A C 1
ATOM 715 O O . ALA A 1 92 ? 1.404 -40.374 -46.295 1.00 33.94 92 ALA A O 1
ATOM 716 N N . PRO A 1 93 ? 3.424 -41.374 -46.394 1.00 46.06 93 PRO A N 1
ATOM 717 C CA . PRO A 1 93 ? 4.056 -41.703 -45.095 1.00 46.06 93 PRO A CA 1
ATOM 718 C C . PRO A 1 93 ? 5.337 -42.586 -45.172 1.00 46.06 93 PRO A C 1
ATOM 720 O O . PRO A 1 93 ? 5.667 -43.133 -46.219 1.00 46.06 93 PRO A O 1
ATOM 723 N N . GLY A 1 94 ? 6.017 -42.808 -44.034 1.00 31.12 94 GLY A N 1
ATOM 724 C CA . GLY A 1 94 ? 6.953 -43.935 -43.859 1.00 31.12 94 GLY A CA 1
ATOM 725 C C . GLY A 1 94 ? 7.945 -43.781 -42.696 1.00 31.12 94 GLY A C 1
ATOM 726 O O . GLY A 1 94 ? 8.825 -42.932 -42.754 1.00 31.12 94 GLY A O 1
ATOM 727 N N . SER A 1 95 ? 7.801 -44.613 -41.660 1.00 32.97 95 SER A N 1
ATOM 728 C CA . SER A 1 95 ? 8.460 -44.549 -40.340 1.00 32.97 95 SER A CA 1
ATOM 729 C C . SER A 1 95 ? 9.428 -45.728 -40.081 1.00 32.97 95 SER A C 1
ATOM 731 O O . SER A 1 95 ? 9.428 -46.685 -40.848 1.00 32.97 95 SER A O 1
ATOM 733 N N . THR A 1 96 ? 10.100 -45.697 -38.908 1.00 32.91 96 THR A N 1
ATOM 734 C CA . THR A 1 96 ? 10.800 -46.769 -38.119 1.00 32.91 96 THR A CA 1
ATOM 735 C C . THR A 1 96 ? 12.325 -46.919 -38.352 1.00 32.91 96 THR A C 1
ATOM 737 O O . THR A 1 96 ? 12.744 -47.088 -39.487 1.00 32.91 96 THR A O 1
ATOM 740 N N . SER A 1 97 ? 13.250 -46.619 -37.408 1.00 32.69 97 SER A N 1
ATOM 741 C CA . SER A 1 97 ? 13.617 -47.197 -36.072 1.00 32.69 97 SER A CA 1
ATOM 742 C C . SER A 1 97 ? 14.180 -48.635 -36.159 1.00 32.69 97 SER A C 1
ATOM 744 O O . SER A 1 97 ? 13.550 -49.445 -36.816 1.00 32.69 97 SER A O 1
ATOM 746 N N . SER A 1 98 ? 15.275 -49.101 -35.528 1.00 35.12 98 SER A N 1
ATOM 747 C CA . SER A 1 98 ? 16.155 -48.620 -34.439 1.00 35.12 98 SER A CA 1
ATOM 748 C C . SER A 1 98 ? 17.302 -49.641 -34.147 1.00 35.12 98 SER A C 1
ATOM 750 O O . SER A 1 98 ? 17.192 -50.798 -34.531 1.00 35.12 98 SER A O 1
ATOM 752 N N . SER A 1 99 ? 18.330 -49.191 -33.394 1.00 34.59 99 SER A N 1
ATOM 753 C CA . SER A 1 99 ? 19.179 -49.886 -32.372 1.00 34.59 99 SER A CA 1
ATOM 754 C C . SER A 1 99 ? 20.216 -51.014 -32.678 1.00 34.59 99 SER A C 1
ATOM 756 O O . SER A 1 99 ? 19.851 -52.149 -32.951 1.00 34.59 99 SER A O 1
ATOM 758 N N . SER A 1 100 ? 21.498 -50.682 -32.396 1.00 34.91 100 SER A N 1
ATOM 759 C CA . SER A 1 100 ? 22.500 -51.291 -31.456 1.00 34.91 100 SER A CA 1
ATOM 760 C C . SER A 1 100 ? 23.212 -52.663 -31.624 1.00 34.91 100 SER A C 1
ATOM 762 O O . SER A 1 100 ? 22.563 -53.700 -31.645 1.00 34.91 100 SER A O 1
ATOM 764 N N . GLY A 1 101 ? 24.556 -52.625 -31.433 1.00 28.84 101 GLY A N 1
ATOM 765 C CA . GLY A 1 101 ? 25.418 -53.591 -30.686 1.00 28.84 101 GLY A CA 1
ATOM 766 C C . GLY A 1 101 ? 26.252 -54.587 -31.528 1.00 28.84 101 GLY A C 1
ATOM 767 O O . GLY A 1 101 ? 25.659 -55.422 -32.186 1.00 28.84 101 GLY A O 1
ATOM 768 N N . ALA A 1 102 ? 27.597 -54.545 -31.627 1.00 35.53 102 ALA A N 1
ATOM 769 C CA . ALA A 1 102 ? 28.690 -54.892 -30.672 1.00 35.53 102 ALA A CA 1
ATOM 770 C C . ALA A 1 102 ? 29.703 -55.882 -31.385 1.00 35.53 102 ALA A C 1
ATOM 772 O O . ALA A 1 102 ? 29.454 -56.201 -32.545 1.00 35.53 102 ALA A O 1
ATOM 773 N N . PRO A 1 103 ? 30.866 -56.314 -30.822 1.00 60.31 103 PRO A N 1
ATOM 774 C CA . PRO A 1 103 ? 32.198 -56.169 -31.460 1.00 60.31 103 PRO A CA 1
ATOM 775 C C . PRO A 1 103 ? 33.043 -57.465 -31.620 1.00 60.31 103 PRO A C 1
ATOM 777 O O . PRO A 1 103 ? 32.737 -58.463 -30.988 1.00 60.31 103 PRO A O 1
ATOM 780 N N . VAL A 1 104 ? 34.152 -57.414 -32.385 1.00 34.66 104 VAL A N 1
ATOM 781 C CA . VAL A 1 104 ? 35.391 -58.263 -32.360 1.00 34.66 104 VAL A CA 1
ATOM 782 C C . VAL A 1 104 ? 36.289 -57.817 -33.543 1.00 34.66 104 VAL A C 1
ATOM 784 O O . VAL A 1 104 ? 35.743 -57.397 -34.551 1.00 34.66 104 VAL A O 1
ATOM 787 N N . GLY A 1 105 ? 37.626 -57.838 -33.595 1.00 31.52 105 GLY A N 1
ATOM 788 C CA . GLY A 1 105 ? 38.727 -58.291 -32.745 1.00 31.52 105 GLY A CA 1
ATOM 789 C C . GLY A 1 105 ? 40.073 -58.048 -33.486 1.00 31.52 105 GLY A C 1
ATOM 790 O O . GLY A 1 105 ? 40.103 -58.040 -34.710 1.00 31.52 105 GLY A O 1
ATOM 791 N N . ALA A 1 106 ? 41.127 -57.789 -32.700 1.00 32.41 106 ALA A N 1
ATOM 792 C CA . ALA A 1 106 ? 42.597 -57.772 -32.894 1.00 32.41 106 ALA A CA 1
ATOM 793 C C . ALA A 1 106 ? 43.299 -57.914 -34.277 1.00 32.41 106 ALA A C 1
ATOM 795 O O . ALA A 1 106 ? 42.963 -58.787 -35.065 1.00 32.41 106 ALA A O 1
ATOM 796 N N . VAL A 1 107 ? 44.417 -57.172 -34.450 1.00 34.66 107 VAL A N 1
ATOM 797 C CA . VAL A 1 107 ? 45.825 -57.651 -34.647 1.00 34.66 107 VAL A CA 1
ATOM 798 C C . VAL A 1 107 ? 46.770 -56.438 -34.846 1.00 34.66 107 VAL A C 1
ATOM 800 O O . VAL A 1 107 ? 46.548 -55.639 -35.745 1.00 34.66 107 VAL A O 1
ATOM 803 N N . GLY A 1 108 ? 47.739 -56.217 -33.937 1.00 32.41 108 GLY A N 1
ATOM 804 C CA . GLY A 1 108 ? 49.203 -56.201 -34.198 1.00 32.41 108 GLY A CA 1
ATOM 805 C C . GLY A 1 108 ? 49.762 -54.785 -34.474 1.00 32.41 108 GLY A C 1
ATOM 806 O O . GLY A 1 108 ? 49.147 -54.039 -35.213 1.00 32.41 108 GLY A O 1
ATOM 807 N N . GLY A 1 109 ? 50.878 -54.276 -33.941 1.00 32.16 109 GLY A N 1
ATOM 808 C CA . GLY A 1 109 ? 51.959 -54.783 -33.100 1.00 32.16 109 GLY A CA 1
ATOM 809 C C . GLY A 1 109 ? 52.946 -53.642 -32.736 1.00 32.16 109 GLY A C 1
ATOM 810 O O . GLY A 1 109 ? 52.903 -52.565 -33.319 1.00 32.16 109 GLY A O 1
ATOM 811 N N . SER A 1 110 ? 53.777 -53.926 -31.728 1.00 37.47 110 SER A N 1
ATOM 812 C CA . SER A 1 110 ? 54.964 -53.276 -31.124 1.00 37.47 110 SER A CA 1
ATOM 813 C C . SER A 1 110 ? 55.620 -51.987 -31.664 1.00 37.47 110 SER A C 1
ATOM 815 O O . SER A 1 110 ? 55.903 -51.858 -32.849 1.00 37.47 110 SER A O 1
ATOM 817 N N . GLY A 1 111 ? 56.118 -51.170 -30.715 1.00 32.88 111 GLY A N 1
ATOM 818 C CA . GLY A 1 111 ? 57.306 -50.309 -30.882 1.00 32.88 111 GLY A CA 1
ATOM 819 C C . GLY A 1 111 ? 57.387 -49.131 -29.895 1.00 32.88 111 GLY A C 1
ATOM 820 O O . GLY A 1 111 ? 56.665 -48.156 -30.049 1.00 32.88 111 GLY A O 1
ATOM 821 N N . ALA A 1 112 ? 58.254 -49.220 -28.881 1.00 37.31 112 ALA A N 1
ATOM 822 C CA . ALA A 1 112 ? 58.556 -48.161 -27.899 1.00 37.31 112 ALA A CA 1
ATOM 823 C C . ALA A 1 112 ? 59.598 -47.130 -28.446 1.00 37.31 112 ALA A C 1
ATOM 825 O O . ALA A 1 112 ? 59.860 -47.125 -29.644 1.00 37.31 112 ALA A O 1
ATOM 826 N N . PRO A 1 113 ? 60.289 -46.326 -27.610 1.00 49.75 113 PRO A N 1
ATOM 827 C CA . PRO A 1 113 ? 59.931 -44.993 -27.110 1.00 49.75 113 PRO A CA 1
ATOM 828 C C . PRO A 1 113 ? 60.890 -43.874 -27.606 1.00 49.75 113 PRO A C 1
ATOM 830 O O . PRO A 1 113 ? 62.014 -44.150 -28.012 1.00 49.75 113 PRO A O 1
ATOM 833 N N . GLY A 1 114 ? 60.515 -42.594 -27.467 1.00 30.20 114 GLY A N 1
ATOM 834 C CA . GLY A 1 114 ? 61.494 -41.490 -27.383 1.00 30.20 114 GLY A CA 1
ATOM 835 C C . GLY A 1 114 ? 61.202 -40.212 -28.192 1.00 30.20 114 GLY A C 1
ATOM 836 O O . GLY A 1 114 ? 60.384 -40.236 -29.104 1.00 30.20 114 GLY A O 1
ATOM 837 N N . PRO A 1 115 ? 61.834 -39.076 -27.825 1.00 54.34 115 PRO A N 1
ATOM 838 C CA . PRO A 1 115 ? 61.295 -37.721 -27.978 1.00 54.34 115 PRO A CA 1
ATOM 839 C C . PRO A 1 115 ? 61.960 -36.912 -29.105 1.00 54.34 115 PRO A C 1
ATOM 841 O O . PRO A 1 115 ? 63.134 -37.115 -29.391 1.00 54.34 115 PRO A O 1
ATOM 844 N N . SER A 1 116 ? 61.252 -35.937 -29.691 1.00 34.25 116 SER A N 1
ATOM 845 C CA . SER A 1 116 ? 61.787 -34.607 -30.072 1.00 34.25 116 SER A CA 1
ATOM 846 C C . SER A 1 116 ? 60.802 -33.786 -30.919 1.00 34.25 116 SER A C 1
ATOM 848 O O . SER A 1 116 ? 60.225 -34.238 -31.901 1.00 34.25 116 SER A O 1
ATOM 850 N N . THR A 1 117 ? 60.622 -32.547 -30.463 1.00 43.38 117 THR A N 1
ATOM 851 C CA . THR A 1 117 ? 60.395 -31.300 -31.208 1.00 43.38 117 THR A CA 1
ATOM 852 C C . THR A 1 117 ? 59.998 -31.386 -32.688 1.00 43.38 117 THR A C 1
ATOM 854 O O . THR A 1 117 ? 60.837 -31.568 -33.565 1.00 43.38 117 THR A O 1
ATOM 857 N N . SER A 1 118 ? 58.753 -31.024 -32.986 1.00 38.34 118 SER A N 1
ATOM 858 C CA . SER A 1 118 ? 58.444 -30.242 -34.185 1.00 38.34 118 SER A CA 1
ATOM 859 C C . SER A 1 118 ? 57.225 -29.363 -33.924 1.00 38.34 118 SER A C 1
ATOM 861 O O . SER A 1 118 ? 56.234 -29.767 -33.318 1.00 38.34 118 SER A O 1
ATOM 863 N N . ALA A 1 119 ? 57.375 -28.098 -34.295 1.00 46.38 119 ALA A N 1
ATOM 864 C CA . ALA A 1 119 ? 56.391 -27.056 -34.128 1.00 46.38 119 ALA A CA 1
ATOM 865 C C . ALA A 1 119 ? 55.126 -27.366 -34.939 1.00 46.38 119 ALA A C 1
ATOM 867 O O . ALA A 1 119 ? 55.177 -27.477 -36.160 1.00 46.38 119 ALA A O 1
ATOM 868 N N . ALA A 1 120 ? 53.984 -27.422 -34.263 1.00 38.84 120 ALA A N 1
ATOM 869 C CA . ALA A 1 120 ? 52.682 -27.264 -34.887 1.00 38.84 120 ALA A CA 1
ATOM 870 C C . ALA A 1 120 ? 51.764 -26.562 -33.887 1.00 38.84 120 ALA A C 1
ATOM 872 O O . ALA A 1 120 ? 51.343 -27.124 -32.879 1.00 38.84 120 ALA A O 1
ATOM 873 N N . PHE A 1 121 ? 51.512 -25.286 -34.153 1.00 44.41 121 PHE A N 1
ATOM 874 C CA . PHE A 1 121 ? 50.509 -24.486 -33.473 1.00 44.41 121 PHE A CA 1
ATOM 875 C C . PHE A 1 121 ? 49.143 -25.189 -33.556 1.00 44.41 121 PHE A C 1
ATOM 877 O O . PHE A 1 121 ? 48.619 -25.313 -34.664 1.00 44.41 121 PHE A O 1
ATOM 884 N N . PRO A 1 122 ? 48.456 -25.524 -32.449 1.00 46.81 122 PRO A N 1
ATOM 885 C CA . PRO A 1 122 ? 47.034 -25.281 -32.447 1.00 46.81 122 PRO A CA 1
ATOM 886 C C . PRO A 1 122 ? 46.902 -23.768 -32.289 1.00 46.81 122 PRO A C 1
ATOM 888 O O . PRO A 1 122 ? 47.380 -23.188 -31.309 1.00 46.81 122 PRO A O 1
ATOM 891 N N . ARG A 1 123 ? 46.317 -23.105 -33.291 1.00 49.38 123 ARG A N 1
ATOM 892 C CA . ARG A 1 123 ? 45.842 -21.729 -33.156 1.00 49.38 123 ARG A CA 1
ATOM 893 C C . ARG A 1 123 ? 45.001 -21.674 -31.886 1.00 49.38 123 ARG A C 1
ATOM 895 O O . ARG A 1 123 ? 43.851 -22.102 -31.875 1.00 49.38 123 ARG A O 1
ATOM 902 N N . ARG A 1 124 ? 45.615 -21.171 -30.816 1.00 47.41 124 ARG A N 1
ATOM 903 C CA . ARG A 1 124 ? 44.950 -20.698 -29.615 1.00 47.41 124 ARG A CA 1
ATOM 904 C C . ARG A 1 124 ? 44.026 -19.605 -30.129 1.00 47.41 124 ARG A C 1
ATOM 906 O O . ARG A 1 124 ? 44.490 -18.516 -30.465 1.00 47.41 124 ARG A O 1
ATOM 913 N N . GLY A 1 125 ? 42.763 -19.975 -30.342 1.00 42.34 125 GLY A N 1
ATOM 914 C CA . GLY A 1 125 ? 41.694 -19.040 -30.628 1.00 42.34 125 GLY A CA 1
ATOM 915 C C . GLY A 1 125 ? 41.797 -17.956 -29.575 1.00 42.34 125 GLY A C 1
ATOM 916 O O . GLY A 1 125 ? 41.700 -18.227 -28.381 1.00 42.34 125 GLY A O 1
ATOM 917 N N . LEU A 1 126 ? 42.158 -16.773 -30.046 1.00 48.72 126 LEU A N 1
ATOM 918 C CA . LEU A 1 126 ? 42.201 -15.538 -29.298 1.00 48.72 126 LEU A CA 1
ATOM 919 C C . LEU A 1 126 ? 40.911 -15.469 -28.461 1.00 48.72 126 LEU A C 1
ATOM 921 O O . LEU A 1 126 ? 39.842 -15.495 -29.077 1.00 48.72 126 LEU A O 1
ATOM 925 N N . PRO A 1 127 ? 40.941 -15.417 -27.113 1.00 48.81 127 PRO A N 1
ATOM 926 C CA . PRO A 1 127 ? 39.745 -14.995 -26.411 1.00 48.81 127 PRO A CA 1
ATOM 927 C C . PRO A 1 127 ? 39.474 -13.590 -26.929 1.00 48.81 127 PRO A C 1
ATOM 929 O O . PRO A 1 127 ? 40.353 -12.719 -26.914 1.00 48.81 127 PRO A O 1
ATOM 932 N N . SER A 1 128 ? 38.291 -13.399 -27.495 1.00 52.44 128 SER A N 1
ATOM 933 C CA . SER A 1 128 ? 37.812 -12.081 -27.859 1.00 52.44 128 SER A CA 1
ATOM 934 C C . SER A 1 128 ? 37.528 -11.354 -26.547 1.00 52.44 128 SER A C 1
ATOM 936 O O . SER A 1 128 ? 36.383 -11.178 -26.154 1.00 52.44 128 SER A O 1
ATOM 938 N N . ALA A 1 129 ? 38.588 -10.926 -25.857 1.00 51.53 129 ALA A N 1
ATOM 939 C CA . ALA A 1 129 ? 38.532 -10.317 -24.531 1.00 51.53 129 ALA A CA 1
ATOM 940 C C . ALA A 1 129 ? 37.683 -9.028 -24.503 1.00 51.53 129 ALA A C 1
ATOM 942 O O . ALA A 1 129 ? 37.348 -8.531 -23.433 1.00 51.53 129 ALA A O 1
ATOM 943 N N . GLY A 1 130 ? 37.313 -8.496 -25.676 1.00 53.81 130 GLY A N 1
ATOM 944 C CA . GLY A 1 130 ? 36.366 -7.392 -25.837 1.00 53.81 130 GLY A CA 1
ATOM 945 C C . GLY A 1 130 ? 34.901 -7.794 -26.082 1.00 53.81 130 GLY A C 1
ATOM 946 O O . GLY A 1 130 ? 34.028 -6.979 -25.799 1.00 53.81 130 GLY A O 1
ATOM 947 N N . ARG A 1 131 ? 34.603 -9.006 -26.585 1.00 57.81 131 ARG A N 1
ATOM 948 C CA . ARG A 1 131 ? 33.222 -9.534 -26.697 1.00 57.81 131 ARG A CA 1
ATOM 949 C C . ARG A 1 131 ? 32.775 -10.200 -25.404 1.00 57.81 131 ARG A C 1
ATOM 951 O O . ARG A 1 131 ? 31.692 -9.887 -24.926 1.00 57.81 131 ARG A O 1
ATOM 958 N N . ASP A 1 132 ? 33.652 -10.993 -24.789 1.00 66.06 132 ASP A N 1
ATOM 959 C CA . ASP A 1 132 ? 33.347 -11.720 -23.551 1.00 66.06 132 ASP A CA 1
ATOM 960 C C . ASP A 1 132 ? 32.942 -10.769 -22.412 1.00 66.06 132 ASP A C 1
ATOM 962 O O . ASP A 1 132 ? 32.068 -11.086 -21.614 1.00 66.06 132 ASP A O 1
ATOM 966 N N . GLY A 1 133 ? 33.532 -9.568 -22.351 1.00 78.75 133 GLY A N 1
ATOM 967 C CA . GLY A 1 133 ? 33.167 -8.548 -21.361 1.00 78.75 133 GLY A CA 1
ATOM 968 C C . GLY A 1 133 ? 31.807 -7.885 -21.614 1.00 78.75 133 GLY A C 1
ATOM 969 O O . GLY A 1 133 ? 31.124 -7.513 -20.663 1.00 78.75 133 GLY A O 1
ATOM 970 N N . HIS A 1 134 ? 31.395 -7.751 -22.877 1.00 81.44 134 HIS A N 1
ATOM 971 C CA . HIS A 1 134 ? 30.097 -7.181 -23.242 1.00 81.44 134 HIS A CA 1
ATOM 972 C C . HIS A 1 134 ? 28.961 -8.174 -22.992 1.00 81.44 134 HIS A C 1
ATOM 974 O O . HIS A 1 134 ? 27.967 -7.814 -22.363 1.00 81.44 134 HIS A O 1
ATOM 980 N N . ASP A 1 135 ? 29.156 -9.426 -23.407 1.00 82.12 135 ASP A N 1
ATOM 981 C CA . ASP A 1 135 ? 28.196 -10.509 -23.194 1.00 82.12 135 ASP A CA 1
ATOM 982 C C . ASP A 1 135 ? 28.063 -10.830 -21.692 1.00 82.12 135 ASP A C 1
ATOM 984 O O . ASP A 1 135 ? 26.956 -10.988 -21.184 1.00 82.12 135 ASP A O 1
ATOM 988 N N . ARG A 1 136 ? 29.173 -10.791 -20.937 1.00 87.81 136 ARG A N 1
ATOM 989 C CA . ARG A 1 136 ? 29.162 -10.886 -19.467 1.00 87.81 136 ARG A CA 1
ATOM 990 C C . ARG A 1 136 ? 28.404 -9.733 -18.803 1.00 87.81 136 ARG A C 1
ATOM 992 O O . ARG A 1 136 ? 27.667 -9.967 -17.853 1.00 87.81 136 ARG A O 1
ATOM 999 N N . CYS A 1 137 ? 28.572 -8.500 -19.283 1.00 88.06 137 CYS A N 1
ATOM 1000 C CA . CYS A 1 137 ? 27.864 -7.334 -18.744 1.00 88.06 137 CYS A CA 1
ATOM 1001 C C . CYS A 1 137 ? 26.346 -7.424 -18.980 1.00 88.06 137 CYS A C 1
ATOM 1003 O O . CYS A 1 137 ? 25.565 -7.103 -18.085 1.00 88.06 137 CYS A O 1
ATOM 1005 N N . LEU A 1 138 ? 25.924 -7.905 -20.155 1.00 90.88 138 LEU A N 1
ATOM 1006 C CA . LEU A 1 138 ? 24.518 -8.200 -20.444 1.00 90.88 138 LEU A CA 1
ATOM 1007 C C . LEU A 1 138 ? 23.961 -9.279 -19.506 1.00 90.88 138 LEU A C 1
ATOM 1009 O O . LEU A 1 138 ? 22.917 -9.068 -18.894 1.00 90.88 138 LEU A O 1
ATOM 1013 N N . GLU A 1 139 ? 24.685 -10.385 -19.326 1.00 91.44 139 GLU A N 1
ATOM 1014 C CA . GLU A 1 139 ? 24.276 -11.471 -18.428 1.00 91.44 139 GLU A CA 1
ATOM 1015 C C . GLU A 1 139 ? 24.167 -10.998 -16.963 1.00 91.44 139 GLU A C 1
ATOM 1017 O O . GLU A 1 139 ? 23.257 -11.396 -16.234 1.00 91.44 139 GLU A O 1
ATOM 1022 N N . GLU A 1 140 ? 25.072 -10.124 -16.513 1.00 94.75 140 GLU A N 1
ATOM 1023 C CA . GLU A 1 140 ? 25.029 -9.512 -15.178 1.00 94.75 140 GLU A CA 1
ATOM 1024 C C . GLU A 1 140 ? 23.782 -8.627 -14.993 1.00 94.75 140 GLU A C 1
ATOM 1026 O O . GLU A 1 140 ? 23.102 -8.740 -13.970 1.00 94.75 140 GLU A O 1
ATOM 1031 N N . LEU A 1 141 ? 23.425 -7.812 -15.993 1.00 93.75 141 LEU A N 1
ATOM 1032 C CA . LEU A 1 141 ? 22.205 -6.997 -15.982 1.00 93.75 141 LEU A CA 1
ATOM 1033 C C . LEU A 1 141 ? 20.931 -7.857 -15.986 1.00 93.75 141 LEU A C 1
ATOM 1035 O O . LEU A 1 141 ? 19.992 -7.585 -15.238 1.00 93.75 141 LEU A O 1
ATOM 1039 N N . GLU A 1 142 ? 20.889 -8.923 -16.783 1.00 93.25 142 GLU A N 1
ATOM 1040 C CA . GLU A 1 142 ? 19.759 -9.860 -16.816 1.00 93.25 142 GLU A CA 1
ATOM 1041 C C . GLU A 1 142 ? 19.587 -10.610 -15.487 1.00 93.25 142 GLU A C 1
ATOM 1043 O O . GLU A 1 142 ? 18.459 -10.791 -15.008 1.00 93.25 142 GLU A O 1
ATOM 1048 N N . LYS A 1 143 ? 20.699 -11.000 -14.851 1.00 96.06 143 LYS A N 1
ATOM 1049 C CA . LYS A 1 143 ? 20.703 -11.581 -13.501 1.00 96.06 143 LYS A CA 1
ATOM 1050 C C . LYS A 1 143 ? 20.187 -10.585 -12.470 1.00 96.06 143 LYS A C 1
ATOM 1052 O O . LYS A 1 143 ? 19.311 -10.945 -11.688 1.00 96.06 143 LYS A O 1
ATOM 1057 N N . GLU A 1 144 ? 20.664 -9.341 -12.490 1.00 97.19 144 GLU A N 1
ATOM 1058 C CA . GLU A 1 144 ? 20.191 -8.293 -11.578 1.00 97.19 144 GLU A CA 1
ATOM 1059 C C . GLU A 1 144 ? 18.686 -8.037 -11.757 1.00 97.19 144 GLU A C 1
ATOM 1061 O O . GLU A 1 144 ? 17.939 -8.027 -10.778 1.00 97.19 144 GLU A O 1
ATOM 1066 N N . ARG A 1 145 ? 18.206 -7.923 -13.002 1.00 93.56 145 ARG A N 1
ATOM 1067 C CA . ARG A 1 145 ? 16.773 -7.784 -13.306 1.00 93.56 145 ARG A CA 1
ATOM 1068 C C . ARG A 1 145 ? 15.959 -8.937 -12.724 1.00 93.56 145 ARG A C 1
ATOM 1070 O O . ARG A 1 145 ? 14.912 -8.709 -12.120 1.00 93.56 145 ARG A O 1
ATOM 1077 N N . SER A 1 146 ? 16.434 -10.165 -12.913 1.00 95.12 146 SER A N 1
ATOM 1078 C CA . SER A 1 146 ? 15.763 -11.370 -12.421 1.00 95.12 146 SER A CA 1
ATOM 1079 C C . SER A 1 146 ? 15.725 -11.415 -10.892 1.00 95.12 146 SER A C 1
ATOM 1081 O O . SER A 1 146 ? 14.693 -11.759 -10.321 1.00 95.12 146 SER A O 1
ATOM 1083 N N . LEU A 1 147 ? 16.812 -11.010 -10.227 1.00 98.00 147 LEU A N 1
ATOM 1084 C CA . LEU A 1 147 ? 16.877 -10.902 -8.768 1.00 98.00 147 LEU A CA 1
ATOM 1085 C C . LEU A 1 147 ? 15.893 -9.857 -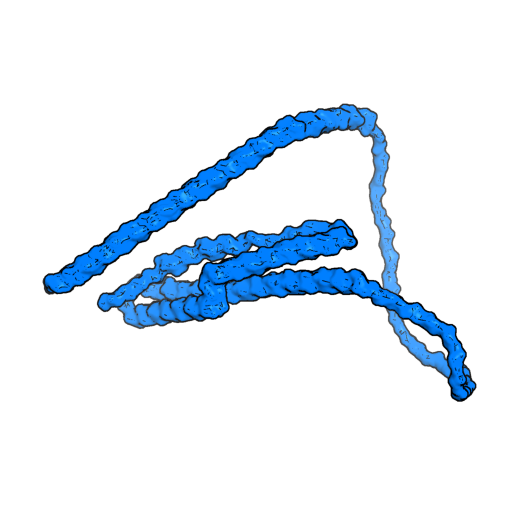8.232 1.00 98.00 147 LEU A C 1
ATOM 1087 O O . LEU A 1 147 ? 15.119 -10.165 -7.331 1.00 98.00 147 LEU A O 1
ATOM 1091 N N . LEU A 1 148 ? 15.852 -8.657 -8.817 1.00 96.25 148 LEU A N 1
ATOM 1092 C CA . LEU A 1 148 ? 14.929 -7.600 -8.387 1.00 96.25 148 LEU A CA 1
ATOM 1093 C C . LEU A 1 148 ? 13.459 -8.005 -8.564 1.00 96.25 148 LEU A C 1
ATOM 1095 O O . LEU A 1 148 ? 12.630 -7.706 -7.705 1.00 96.25 148 LEU A O 1
ATOM 1099 N N . LEU A 1 149 ? 13.130 -8.709 -9.652 1.00 94.50 149 LEU A N 1
ATOM 1100 C CA . LEU A 1 149 ? 11.792 -9.268 -9.860 1.00 94.50 149 LEU A CA 1
ATOM 1101 C C . LEU A 1 149 ? 11.459 -10.353 -8.829 1.00 94.50 149 LEU A C 1
ATOM 1103 O O . LEU A 1 149 ? 10.352 -10.357 -8.296 1.00 94.5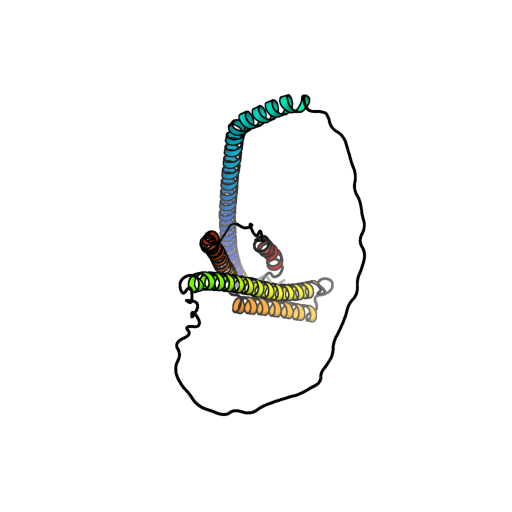0 149 LEU A O 1
ATOM 1107 N N . ALA A 1 150 ? 12.408 -11.239 -8.520 1.00 96.06 150 ALA A N 1
ATOM 1108 C CA . ALA A 1 150 ? 12.223 -12.271 -7.504 1.00 96.06 150 ALA A CA 1
ATOM 1109 C C . ALA A 1 150 ? 12.040 -11.673 -6.098 1.00 96.06 150 ALA A C 1
ATOM 1111 O O . ALA A 1 150 ? 11.229 -12.171 -5.322 1.00 96.06 150 ALA A O 1
ATOM 1112 N N . GLU A 1 151 ? 12.751 -10.592 -5.767 1.00 96.31 151 GLU A N 1
ATOM 1113 C CA . GLU A 1 151 ? 12.560 -9.868 -4.507 1.00 96.31 151 GLU A CA 1
ATOM 1114 C C . GLU A 1 151 ? 11.177 -9.220 -4.407 1.00 96.31 151 GLU A C 1
ATOM 1116 O O . GLU A 1 151 ? 10.545 -9.311 -3.357 1.00 96.31 151 GLU A O 1
ATOM 1121 N N . LEU A 1 152 ? 10.696 -8.590 -5.486 1.00 94.81 152 LEU A N 1
ATOM 1122 C CA . LEU A 1 152 ? 9.346 -8.020 -5.537 1.00 94.81 152 LEU A CA 1
ATOM 1123 C C . LEU A 1 152 ? 8.272 -9.101 -5.368 1.00 94.81 152 LEU A C 1
ATOM 1125 O O . LEU A 1 152 ? 7.359 -8.930 -4.567 1.00 94.81 152 LEU A O 1
ATOM 1129 N N . ASP A 1 153 ? 8.400 -10.222 -6.080 1.00 94.75 153 ASP A N 1
ATOM 1130 C CA . ASP A 1 153 ? 7.466 -11.350 -5.985 1.00 94.75 153 ASP A CA 1
ATOM 1131 C C . ASP A 1 153 ? 7.474 -11.992 -4.589 1.00 94.75 153 ASP A C 1
ATOM 1133 O O . ASP A 1 153 ? 6.422 -12.322 -4.041 1.00 94.75 153 ASP A O 1
ATOM 1137 N N . LYS A 1 154 ? 8.653 -12.128 -3.972 1.00 96.50 154 LYS A N 1
ATOM 1138 C CA . LYS A 1 154 ? 8.777 -12.624 -2.598 1.00 96.50 154 LYS A CA 1
ATOM 1139 C C . LYS A 1 154 ? 8.061 -11.706 -1.604 1.00 96.50 154 LYS A C 1
ATOM 1141 O O . LYS A 1 154 ? 7.309 -12.200 -0.769 1.00 96.50 154 LYS A O 1
ATOM 1146 N N . GLU A 1 155 ? 8.302 -10.400 -1.689 1.00 94.38 155 GLU A N 1
ATOM 1147 C CA . GLU A 1 155 ? 7.693 -9.410 -0.794 1.00 94.38 155 GLU A CA 1
ATOM 1148 C C . GLU A 1 155 ? 6.165 -9.361 -0.966 1.00 94.38 155 GLU A C 1
ATOM 1150 O O . GLU A 1 155 ? 5.439 -9.298 0.025 1.00 94.38 155 GLU A O 1
ATOM 1155 N N . GLU A 1 156 ? 5.664 -9.487 -2.200 1.00 92.81 156 GLU A N 1
ATOM 1156 C CA . GLU A 1 156 ? 4.225 -9.556 -2.490 1.00 92.81 156 GLU A CA 1
ATOM 1157 C C . GLU A 1 156 ? 3.582 -10.807 -1.872 1.00 92.81 156 GLU A C 1
ATOM 1159 O O . GLU A 1 156 ? 2.571 -10.703 -1.182 1.00 92.81 156 GLU A O 1
ATOM 1164 N N . LYS A 1 157 ? 4.209 -11.981 -2.016 1.00 95.12 157 LYS A N 1
ATOM 1165 C CA . LYS A 1 157 ? 3.726 -13.229 -1.397 1.00 95.12 157 LYS A CA 1
ATOM 1166 C C . LYS A 1 157 ? 3.696 -13.158 0.125 1.00 95.12 157 LYS A C 1
ATOM 1168 O O . LYS A 1 157 ? 2.779 -13.685 0.751 1.00 95.12 157 LYS A O 1
ATOM 1173 N N . GLU A 1 158 ? 4.700 -12.531 0.730 1.00 95.00 158 GLU A N 1
ATOM 1174 C CA . GLU A 1 158 ? 4.760 -12.348 2.180 1.00 95.00 158 GLU A CA 1
ATOM 1175 C C . GLU A 1 158 ? 3.657 -11.396 2.662 1.00 95.00 158 GLU A C 1
ATOM 1177 O O . GLU A 1 158 ? 2.956 -11.686 3.634 1.00 95.00 158 GLU A O 1
ATOM 1182 N N . LYS A 1 159 ? 3.426 -10.305 1.929 1.00 92.81 159 LYS A N 1
ATOM 1183 C CA . LYS A 1 159 ? 2.321 -9.376 2.171 1.00 92.81 159 LYS A CA 1
ATOM 1184 C C . LYS A 1 159 ? 0.959 -10.074 2.057 1.00 92.81 159 LYS A C 1
ATOM 1186 O O . LYS A 1 159 ? 0.119 -9.924 2.946 1.00 92.81 159 LYS A O 1
ATOM 1191 N N . ASP A 1 160 ? 0.753 -10.869 1.012 1.00 95.31 160 ASP A N 1
ATOM 1192 C CA . ASP A 1 160 ? -0.478 -11.637 0.803 1.00 95.31 160 ASP A CA 1
ATOM 1193 C C . ASP A 1 160 ? -0.706 -12.658 1.919 1.00 95.31 160 ASP A C 1
ATOM 1195 O O . ASP A 1 160 ? -1.831 -12.818 2.394 1.00 95.31 160 ASP A O 1
ATOM 1199 N N . TRP A 1 161 ? 0.362 -13.298 2.401 1.00 97.62 161 TRP A N 1
ATOM 1200 C CA . TRP A 1 161 ? 0.294 -14.199 3.548 1.00 97.62 161 TRP A CA 1
ATOM 1201 C C . TRP A 1 161 ? -0.185 -13.474 4.815 1.00 97.62 161 TRP A C 1
ATOM 1203 O O . TRP A 1 161 ? -1.115 -13.943 5.476 1.00 97.62 161 TRP A O 1
ATOM 1213 N N . TYR A 1 162 ? 0.377 -12.300 5.129 1.00 96.75 162 TYR A N 1
ATOM 1214 C CA . TYR A 1 162 ? -0.073 -11.486 6.264 1.00 96.75 162 TYR A CA 1
ATOM 1215 C C . TYR A 1 162 ? -1.526 -11.022 6.112 1.00 96.75 162 TYR A C 1
ATOM 1217 O O . TYR A 1 162 ? -2.292 -11.067 7.078 1.00 96.75 162 TYR A O 1
ATOM 1225 N N . TYR A 1 163 ? -1.934 -10.603 4.912 1.00 94.94 163 TYR A N 1
ATOM 1226 C CA . TYR A 1 163 ? -3.310 -10.177 4.669 1.00 94.94 163 TYR A CA 1
ATOM 1227 C C . TYR A 1 163 ? -4.312 -11.322 4.748 1.00 94.94 163 TYR A C 1
ATOM 1229 O O . TYR A 1 163 ? -5.387 -11.124 5.313 1.00 94.94 163 TYR A O 1
ATOM 1237 N N . ALA A 1 164 ? -3.968 -12.513 4.258 1.00 96.00 164 ALA A N 1
ATOM 1238 C CA . ALA A 1 164 ? -4.806 -13.696 4.405 1.00 96.00 164 ALA A CA 1
ATOM 1239 C C . ALA A 1 164 ? -5.043 -14.019 5.889 1.00 96.00 164 ALA A C 1
ATOM 1241 O O . ALA A 1 164 ? -6.184 -14.219 6.301 1.00 96.00 164 ALA A O 1
ATOM 1242 N N . GLN A 1 165 ? -3.986 -13.974 6.705 1.00 96.81 165 GLN A N 1
ATOM 1243 C CA . GLN A 1 165 ? -4.074 -14.203 8.149 1.00 96.81 165 GLN A CA 1
ATOM 1244 C C . GLN A 1 165 ? -4.920 -13.136 8.864 1.00 96.81 165 GLN A C 1
ATOM 1246 O O . GLN A 1 165 ? -5.776 -13.461 9.687 1.00 96.81 165 GLN A O 1
ATOM 1251 N N . LEU A 1 166 ? -4.735 -11.854 8.525 1.00 96.25 166 LEU A N 1
ATOM 1252 C CA . LEU A 1 166 ? -5.558 -10.767 9.066 1.00 96.25 166 LEU A CA 1
ATOM 1253 C C . LEU A 1 166 ? -7.030 -10.922 8.679 1.00 96.25 166 LEU A C 1
ATOM 1255 O O . LEU A 1 166 ? -7.907 -10.719 9.516 1.00 96.25 166 LEU A O 1
ATOM 1259 N N . GLN A 1 167 ? -7.303 -11.304 7.431 1.00 96.31 167 GLN A N 1
ATOM 1260 C CA . GLN A 1 167 ? -8.659 -11.538 6.954 1.00 96.31 167 GLN A CA 1
ATOM 1261 C C . GLN A 1 167 ? -9.328 -12.691 7.714 1.00 96.31 167 GLN A C 1
ATOM 1263 O O . GLN A 1 167 ? -10.513 -12.601 8.033 1.00 96.31 167 GLN A O 1
ATOM 1268 N N . ASP A 1 168 ? -8.589 -13.755 8.027 1.00 96.69 168 ASP A N 1
ATOM 1269 C CA . ASP A 1 168 ? -9.103 -14.894 8.791 1.00 96.69 168 ASP A CA 1
ATOM 1270 C C . ASP A 1 168 ? -9.465 -14.507 10.232 1.00 96.69 168 ASP A C 1
ATOM 1272 O O . ASP A 1 168 ? -10.533 -14.872 10.731 1.00 96.69 168 ASP A O 1
ATOM 1276 N N . LEU A 1 169 ? -8.634 -13.683 10.877 1.00 94.50 169 LEU A N 1
ATOM 1277 C CA . LEU A 1 169 ? -8.944 -13.105 12.188 1.00 94.50 169 LEU A CA 1
ATOM 1278 C C . LEU A 1 169 ? -10.183 -12.202 12.135 1.00 94.50 169 LEU A C 1
ATOM 1280 O O . LEU A 1 169 ? -11.056 -12.323 12.992 1.00 94.50 169 LEU A O 1
ATOM 1284 N N . THR A 1 170 ? -10.310 -11.350 11.114 1.00 94.69 170 THR A N 1
ATOM 1285 C CA . THR A 1 170 ? -11.506 -10.514 10.919 1.00 94.69 170 THR A CA 1
ATOM 1286 C C . THR A 1 170 ? -12.765 -11.366 10.760 1.00 94.69 170 THR A C 1
ATOM 1288 O O . THR A 1 170 ? -13.721 -11.165 11.503 1.00 94.69 170 THR A O 1
ATOM 1291 N N . LYS A 1 171 ? -12.743 -12.384 9.887 1.00 95.00 171 LYS A N 1
ATOM 1292 C CA . LYS A 1 171 ? -13.872 -13.315 9.707 1.00 95.00 171 LYS A CA 1
ATOM 1293 C C . LYS A 1 171 ? -14.267 -13.992 11.018 1.00 95.00 171 LYS A C 1
ATOM 1295 O O . LYS A 1 171 ? -15.453 -14.121 11.310 1.00 95.00 171 LYS A O 1
ATOM 1300 N N . ARG A 1 172 ? -13.284 -14.415 11.821 1.00 94.38 172 ARG A N 1
ATOM 1301 C CA . ARG A 1 172 ? -13.532 -15.015 13.138 1.00 94.38 172 ARG A CA 1
ATOM 1302 C C . ARG A 1 172 ? -14.218 -14.040 14.086 1.00 94.38 172 ARG A C 1
ATOM 1304 O O . ARG A 1 172 ? -15.183 -14.438 14.729 1.00 94.38 172 ARG A O 1
ATOM 1311 N N . ILE A 1 173 ? -13.775 -12.784 14.139 1.00 92.81 173 ILE A N 1
ATOM 1312 C CA . ILE A 1 173 ? -14.400 -11.762 14.988 1.00 92.81 173 ILE A CA 1
ATOM 1313 C C . ILE A 1 173 ? -15.832 -11.461 14.531 1.00 92.81 173 ILE A C 1
ATOM 1315 O O . ILE A 1 173 ? -16.731 -11.403 15.368 1.00 92.81 173 ILE A O 1
ATOM 1319 N N . ASP A 1 174 ? -16.059 -11.329 13.224 1.00 90.06 174 ASP A N 1
ATOM 1320 C CA . ASP A 1 174 ? -17.382 -11.040 12.658 1.00 90.06 174 ASP A CA 1
ATOM 1321 C C . ASP A 1 174 ? -18.367 -12.208 12.844 1.00 90.06 174 ASP A C 1
ATOM 1323 O O . ASP A 1 174 ? -19.576 -12.000 12.922 1.00 90.06 174 ASP A O 1
ATOM 1327 N N . SER A 1 175 ? -17.855 -13.440 12.951 1.00 90.69 175 SER A N 1
ATOM 1328 C CA . SER A 1 175 ? -18.656 -14.645 13.206 1.00 90.69 175 SER A CA 1
ATOM 1329 C C . SER A 1 175 ? -19.071 -14.837 14.669 1.00 90.69 175 SER A C 1
ATOM 1331 O O . SER A 1 175 ? -19.874 -15.726 14.964 1.00 90.69 175 SER A O 1
ATOM 1333 N N . LEU A 1 176 ? -18.529 -14.042 15.600 1.00 89.25 176 LEU A N 1
ATOM 1334 C CA . LEU A 1 176 ? -18.907 -14.137 17.008 1.00 89.25 176 LEU A CA 1
ATOM 1335 C C . LEU A 1 176 ? -20.379 -13.736 17.195 1.00 89.25 176 LEU A C 1
ATOM 1337 O O . LEU A 1 176 ? -20.881 -12.869 16.482 1.00 89.25 176 LEU A O 1
ATOM 1341 N N . PRO A 1 177 ? -21.098 -14.336 18.160 1.00 82.81 177 PRO A N 1
ATOM 1342 C CA . PRO A 1 177 ? -22.490 -13.990 18.409 1.00 82.81 177 PRO A CA 1
ATOM 1343 C C . PRO A 1 177 ? -22.600 -12.532 18.882 1.00 82.81 177 PRO A C 1
ATOM 1345 O O . PRO A 1 177 ? -22.300 -12.211 20.030 1.00 82.81 177 PRO A O 1
ATOM 1348 N N . LEU A 1 178 ? -23.022 -11.650 17.970 1.00 69.44 178 LEU A N 1
ATOM 1349 C CA . LEU A 1 178 ? -23.249 -10.220 18.219 1.00 69.44 178 LEU A CA 1
ATOM 1350 C C . LEU A 1 178 ? -24.687 -9.921 18.678 1.00 69.44 178 LEU A C 1
ATOM 1352 O O . LEU A 1 178 ? -24.960 -8.833 19.180 1.00 69.44 178 LEU A O 1
ATOM 1356 N N . THR A 1 179 ? -25.617 -10.866 18.502 1.00 62.16 179 THR A N 1
ATOM 1357 C CA . THR A 1 179 ? -27.044 -10.690 18.811 1.00 62.16 179 THR A CA 1
ATOM 1358 C C . THR A 1 179 ? -27.527 -11.751 19.804 1.00 62.16 179 THR A C 1
ATOM 1360 O O . THR A 1 179 ? -27.334 -12.944 19.593 1.00 62.16 179 THR A O 1
ATOM 1363 N N . GLY A 1 180 ? -28.155 -11.294 20.896 1.00 63.94 180 GLY A N 1
ATOM 1364 C CA . GLY A 1 180 ? -28.716 -12.133 21.964 1.00 63.94 180 GLY A CA 1
ATOM 1365 C C . GLY A 1 180 ? -27.767 -12.344 23.151 1.00 63.94 180 GLY A C 1
ATOM 1366 O O . GLY A 1 180 ? -26.940 -13.243 23.125 1.00 63.94 180 GLY A O 1
ATOM 1367 N N . ASN A 1 181 ? -27.954 -11.532 24.201 1.00 63.72 181 ASN A N 1
ATOM 1368 C CA . ASN A 1 181 ? -27.293 -11.541 25.518 1.00 63.72 181 ASN A CA 1
ATOM 1369 C C . ASN A 1 181 ? -25.752 -11.441 25.507 1.00 63.72 181 ASN A C 1
ATOM 1371 O O . ASN A 1 181 ? -25.044 -12.370 25.132 1.00 63.72 181 ASN A O 1
ATOM 1375 N N . PHE A 1 182 ? -25.221 -10.320 26.013 1.00 69.19 182 PHE A N 1
ATOM 1376 C CA . PHE A 1 182 ? -23.785 -10.146 26.255 1.00 69.19 182 PHE A CA 1
ATOM 1377 C C . PHE A 1 182 ? -23.244 -11.292 27.125 1.00 69.19 182 PHE A C 1
ATOM 1379 O O . PHE A 1 182 ? -23.696 -11.497 28.252 1.00 69.19 182 PHE A O 1
ATOM 1386 N N . SER A 1 183 ? -22.271 -12.032 26.594 1.00 85.12 183 SER A N 1
ATOM 1387 C CA . SER A 1 183 ? -21.558 -13.093 27.302 1.00 85.12 183 SER A CA 1
ATOM 1388 C C . SER A 1 183 ? -20.107 -12.672 27.481 1.00 85.12 183 SER A C 1
ATOM 1390 O O . SER A 1 183 ? -19.414 -12.414 26.495 1.00 85.12 183 SER A O 1
ATOM 1392 N N . LEU A 1 184 ? -19.634 -12.654 28.731 1.00 90.50 184 LEU A N 1
ATOM 1393 C CA . LEU A 1 184 ? -18.237 -12.360 29.074 1.00 90.50 184 LEU A CA 1
ATOM 1394 C C . LEU A 1 184 ? -17.258 -13.248 28.287 1.00 90.50 184 LEU A C 1
ATOM 1396 O O . LEU A 1 184 ? -16.195 -12.793 27.882 1.00 90.50 184 LEU A O 1
ATOM 1400 N N . GLN A 1 185 ? -17.637 -14.501 28.023 1.00 90.75 185 GLN A N 1
ATOM 1401 C CA . GLN A 1 185 ? -16.823 -15.437 27.250 1.00 90.75 185 GLN A CA 1
ATOM 1402 C C . GLN A 1 185 ? -16.660 -14.998 25.788 1.00 90.75 185 GLN A C 1
ATOM 1404 O O . GLN A 1 185 ? -15.570 -15.106 25.226 1.00 90.75 185 GLN A O 1
ATOM 1409 N N . THR A 1 186 ? -17.733 -14.504 25.167 1.00 90.25 186 THR A N 1
ATOM 1410 C CA . THR A 1 186 ? -17.691 -13.984 23.794 1.00 90.25 186 THR A CA 1
ATOM 1411 C C . THR A 1 186 ? -16.857 -12.710 23.725 1.00 90.25 186 THR A C 1
ATOM 1413 O O . THR A 1 186 ? -16.064 -12.560 22.798 1.00 90.25 186 THR A O 1
ATOM 1416 N N . ASP A 1 187 ? -16.996 -11.825 24.715 1.00 90.81 187 ASP A N 1
ATOM 1417 C CA . ASP A 1 187 ? -16.215 -10.588 24.796 1.00 90.81 187 ASP A CA 1
ATOM 1418 C C . ASP A 1 187 ? -14.714 -10.871 24.965 1.00 90.81 187 ASP A C 1
ATOM 1420 O O . ASP A 1 187 ? -13.905 -10.375 24.185 1.00 90.81 187 ASP A O 1
ATOM 1424 N N . LEU A 1 188 ? -14.331 -11.760 25.889 1.00 93.12 188 LEU A N 1
ATOM 1425 C CA . LEU A 1 188 ? -12.934 -12.177 26.065 1.00 93.12 188 LEU A CA 1
ATOM 1426 C C . LEU A 1 188 ? -12.345 -12.791 24.789 1.00 93.12 188 LEU A C 1
ATOM 1428 O O . LEU A 1 188 ? -11.224 -12.459 24.404 1.00 93.12 188 LEU A O 1
ATOM 1432 N N . ASN A 1 189 ? -13.100 -13.653 24.102 1.00 93.44 189 ASN A N 1
ATOM 1433 C CA . ASN A 1 189 ? -12.662 -14.238 22.835 1.00 93.44 189 ASN A CA 1
ATOM 1434 C C . ASN A 1 189 ? -12.472 -13.161 21.755 1.00 93.44 189 ASN A C 1
ATOM 1436 O O . ASN A 1 189 ? -11.448 -13.127 21.073 1.00 93.44 189 ASN A O 1
ATOM 1440 N N . ARG A 1 190 ? -13.415 -12.217 21.650 1.00 93.94 190 ARG A N 1
ATOM 1441 C CA . ARG A 1 190 ? -13.293 -11.070 20.746 1.00 93.94 190 ARG A CA 1
ATOM 1442 C C . ARG A 1 190 ? -12.011 -10.279 21.020 1.00 93.94 190 ARG A C 1
ATOM 1444 O O . ARG A 1 190 ? -11.256 -10.018 20.086 1.00 93.94 190 ARG A O 1
ATOM 1451 N N . ARG A 1 191 ? -11.745 -9.937 22.285 1.00 94.19 191 ARG A N 1
ATOM 1452 C CA . ARG A 1 191 ? -10.536 -9.207 22.707 1.00 94.19 191 ARG A CA 1
ATOM 1453 C C . ARG A 1 191 ? -9.253 -9.946 22.374 1.00 94.19 191 ARG A C 1
ATOM 1455 O O . ARG A 1 191 ? -8.284 -9.317 21.958 1.00 94.19 191 ARG A O 1
ATOM 1462 N N . GLN A 1 192 ? -9.248 -11.264 22.534 1.00 96.06 192 GLN A N 1
ATOM 1463 C CA . GLN A 1 192 ? -8.086 -12.071 22.189 1.00 96.06 192 GLN A CA 1
ATOM 1464 C C . GLN A 1 192 ? -7.797 -12.014 20.685 1.00 96.06 192 GLN A C 1
ATOM 1466 O O . GLN A 1 192 ? -6.667 -11.746 20.289 1.00 96.06 192 GLN A O 1
ATOM 1471 N N . LEU A 1 193 ? -8.818 -12.185 19.843 1.00 95.25 193 LEU A N 1
ATOM 1472 C CA . LEU A 1 193 ? -8.657 -12.095 18.389 1.00 95.25 193 LEU A CA 1
ATOM 1473 C C . LEU A 1 193 ? -8.225 -10.685 17.942 1.00 95.25 193 LEU A C 1
ATOM 1475 O O . LEU A 1 193 ? -7.415 -10.548 17.025 1.00 95.25 193 LEU A O 1
ATOM 1479 N N . GLU A 1 194 ? -8.730 -9.636 18.601 1.00 94.69 194 GLU A N 1
ATOM 1480 C CA . GLU A 1 194 ? -8.289 -8.247 18.401 1.00 94.69 194 GLU A CA 1
ATOM 1481 C C . GLU A 1 194 ? -6.798 -8.070 18.728 1.00 94.69 194 GLU A C 1
ATOM 1483 O O . GLU A 1 194 ? -6.057 -7.456 17.952 1.00 94.69 194 GLU A O 1
ATOM 1488 N N . TYR A 1 195 ? -6.351 -8.631 19.855 1.00 96.75 195 TYR A N 1
ATOM 1489 C CA . TYR A 1 195 ? -4.951 -8.617 20.265 1.00 96.75 195 TYR A CA 1
ATOM 1490 C C . TYR A 1 195 ? -4.064 -9.356 19.259 1.00 96.75 195 TYR A C 1
ATOM 1492 O O . TYR A 1 195 ? -3.051 -8.806 18.823 1.00 96.75 195 TYR A O 1
ATOM 1500 N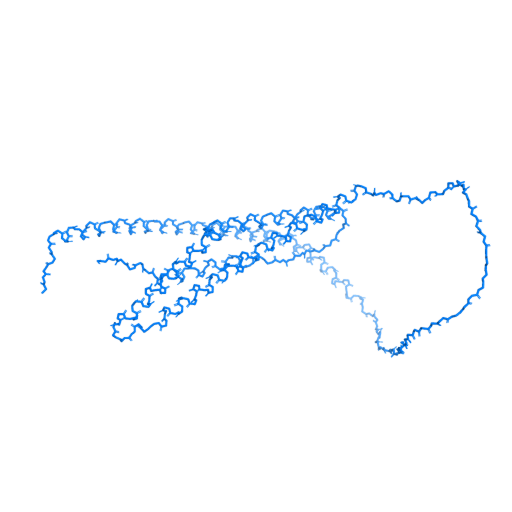 N . ASP A 1 196 ? -4.467 -10.548 18.823 1.00 97.06 196 ASP A N 1
ATOM 1501 C CA . ASP A 1 196 ? -3.724 -11.340 17.841 1.00 97.06 196 ASP A CA 1
ATOM 1502 C C . ASP A 1 196 ? -3.606 -10.592 16.503 1.00 97.06 196 ASP A C 1
ATOM 1504 O O . ASP A 1 196 ? -2.525 -10.521 15.914 1.00 97.06 196 ASP A O 1
ATOM 1508 N N . ALA A 1 197 ? -4.685 -9.940 16.052 1.00 95.69 197 ALA A N 1
ATOM 1509 C CA . ALA A 1 197 ? -4.667 -9.111 14.847 1.00 95.69 197 ALA A CA 1
ATOM 1510 C C . ALA A 1 197 ? -3.727 -7.905 14.998 1.00 95.69 197 ALA A C 1
ATOM 1512 O O . ALA A 1 197 ? -3.034 -7.529 14.050 1.00 95.69 197 ALA A O 1
ATOM 1513 N N . HIS A 1 198 ? -3.672 -7.289 16.181 1.00 95.81 198 HIS A N 1
ATOM 1514 C CA . HIS A 1 198 ? -2.734 -6.204 16.463 1.00 95.81 198 HIS A CA 1
ATOM 1515 C C . HIS A 1 198 ? -1.271 -6.683 16.479 1.00 95.81 198 HIS A C 1
ATOM 1517 O O . HIS A 1 198 ? -0.406 -6.039 15.875 1.00 95.81 198 HIS A O 1
ATOM 1523 N N . GLN A 1 199 ? -0.993 -7.835 17.095 1.00 96.94 199 GLN A N 1
ATOM 1524 C CA . GLN A 1 199 ? 0.340 -8.445 17.086 1.00 96.94 199 GLN A CA 1
ATOM 1525 C C . GLN A 1 199 ? 0.789 -8.793 15.669 1.00 96.94 199 GLN A C 1
ATOM 1527 O O . GLN A 1 199 ? 1.924 -8.501 15.295 1.00 96.94 199 GLN A O 1
ATOM 1532 N N . LEU A 1 200 ? -0.111 -9.337 14.849 1.00 96.19 200 LEU A N 1
ATOM 1533 C CA . LEU A 1 200 ? 0.184 -9.686 13.465 1.00 96.19 200 LEU A CA 1
ATOM 1534 C C . LEU A 1 200 ? 0.533 -8.454 12.617 1.00 96.19 200 LEU A C 1
ATOM 1536 O O . LEU A 1 200 ? 1.512 -8.489 11.874 1.00 96.19 200 LEU A O 1
ATOM 1540 N N . ARG A 1 201 ? -0.197 -7.339 12.772 1.00 94.56 201 ARG A N 1
ATOM 1541 C CA . ARG A 1 201 ? 0.145 -6.063 12.107 1.00 94.56 201 ARG A CA 1
ATOM 1542 C C . ARG A 1 201 ? 1.513 -5.542 12.546 1.00 94.56 201 ARG A C 1
ATOM 1544 O O . ARG A 1 201 ? 2.300 -5.115 11.709 1.00 94.56 201 ARG A O 1
ATOM 1551 N N . THR A 1 202 ? 1.815 -5.625 13.839 1.00 95.06 202 THR A N 1
ATOM 1552 C CA . THR A 1 202 ? 3.116 -5.206 14.381 1.00 95.06 202 THR A CA 1
ATOM 1553 C C . THR A 1 202 ? 4.255 -6.090 13.861 1.00 95.06 202 THR A C 1
ATOM 1555 O O . THR A 1 202 ? 5.335 -5.596 13.545 1.00 95.06 202 THR A O 1
ATOM 1558 N N . ALA A 1 203 ? 4.031 -7.401 13.748 1.00 96.38 203 ALA A N 1
ATOM 1559 C CA . ALA A 1 203 ? 4.997 -8.332 13.174 1.00 96.38 203 ALA A CA 1
ATOM 1560 C C . ALA A 1 203 ? 5.231 -8.059 11.680 1.00 96.38 203 ALA A C 1
ATOM 1562 O O . ALA A 1 203 ? 6.380 -8.014 11.247 1.00 96.38 203 ALA A O 1
ATOM 1563 N N . MET A 1 204 ? 4.159 -7.806 10.924 1.00 96.44 204 MET A N 1
ATOM 1564 C CA . MET A 1 204 ? 4.222 -7.417 9.514 1.00 96.44 204 MET A CA 1
ATOM 1565 C C . MET A 1 204 ? 5.033 -6.129 9.323 1.00 96.44 204 MET A C 1
ATOM 1567 O O . MET A 1 204 ? 5.923 -6.093 8.479 1.00 96.44 204 MET A O 1
ATOM 1571 N N . GLU A 1 205 ? 4.786 -5.089 10.126 1.00 94.81 205 GLU A N 1
ATOM 1572 C CA . GLU A 1 205 ? 5.535 -3.826 10.044 1.00 94.81 205 GLU A CA 1
ATOM 1573 C C . GLU A 1 205 ? 7.020 -4.001 10.403 1.00 94.81 205 GLU A C 1
ATOM 1575 O O . GLU A 1 205 ? 7.877 -3.354 9.805 1.00 94.81 205 GLU A O 1
ATOM 1580 N N . LYS A 1 206 ? 7.356 -4.918 11.319 1.00 96.69 206 LYS A N 1
ATOM 1581 C CA . LYS A 1 206 ? 8.755 -5.257 11.631 1.00 96.69 206 LYS A CA 1
ATOM 1582 C C . LYS A 1 206 ? 9.465 -5.997 10.493 1.00 96.69 206 LYS A C 1
ATOM 1584 O O . LYS A 1 206 ? 10.658 -5.777 10.313 1.00 96.69 206 LYS A O 1
ATOM 1589 N N . GLN A 1 207 ? 8.769 -6.873 9.764 1.00 96.31 207 GLN A N 1
ATOM 1590 C CA . GLN A 1 207 ? 9.357 -7.643 8.659 1.00 96.31 207 GLN A CA 1
ATOM 1591 C C . GLN A 1 207 ? 9.433 -6.830 7.363 1.00 96.31 207 GLN A C 1
ATOM 1593 O O . GLN A 1 207 ? 10.491 -6.734 6.746 1.00 96.31 207 GLN A O 1
ATOM 1598 N N . LEU A 1 208 ? 8.323 -6.210 6.961 1.00 94.00 208 LEU A N 1
ATOM 1599 C CA . LEU A 1 208 ? 8.194 -5.549 5.660 1.00 94.00 208 LEU A CA 1
ATOM 1600 C C . LEU A 1 208 ? 8.450 -4.034 5.722 1.00 94.00 208 LEU A C 1
ATOM 1602 O O . LEU A 1 208 ? 8.669 -3.394 4.687 1.00 94.00 208 LEU A O 1
ATOM 1606 N N . GLY A 1 209 ? 8.477 -3.453 6.922 1.00 94.75 209 GLY A N 1
ATOM 1607 C CA . GLY A 1 209 ? 8.541 -2.012 7.148 1.00 94.75 209 GLY A CA 1
ATOM 1608 C C . GLY A 1 209 ? 7.166 -1.343 7.114 1.00 94.75 209 GLY A C 1
ATOM 1609 O O . GLY A 1 209 ? 6.135 -1.969 6.861 1.00 94.75 209 GLY A O 1
ATOM 1610 N N . SER A 1 210 ? 7.155 -0.029 7.353 1.00 92.69 210 SER A N 1
ATOM 1611 C CA . SER A 1 210 ? 5.938 0.778 7.216 1.00 92.69 210 SER A CA 1
ATOM 1612 C C . SER A 1 210 ? 5.408 0.750 5.775 1.00 92.69 210 SER A C 1
ATOM 1614 O O . SER A 1 210 ? 6.162 0.547 4.824 1.00 92.69 210 SER A O 1
ATOM 1616 N N . CYS A 1 211 ? 4.118 1.042 5.587 1.00 89.00 211 CYS A N 1
ATOM 1617 C CA . CYS A 1 211 ? 3.501 1.077 4.254 1.00 89.00 211 CYS A CA 1
ATOM 1618 C C . CYS A 1 211 ? 4.264 1.990 3.266 1.00 89.00 211 CYS A C 1
ATOM 1620 O O . CYS A 1 211 ? 4.561 1.587 2.145 1.00 89.00 211 CYS A O 1
ATOM 1622 N N . LYS A 1 212 ? 4.683 3.183 3.719 1.00 90.62 212 LYS A N 1
ATOM 1623 C CA . LYS A 1 212 ? 5.477 4.129 2.911 1.00 90.62 212 LYS A CA 1
ATOM 1624 C C . LYS A 1 212 ? 6.863 3.585 2.552 1.00 90.62 212 LYS A C 1
ATOM 1626 O O . LYS A 1 212 ? 7.391 3.894 1.488 1.00 90.62 212 LYS A O 1
ATOM 1631 N N . GLU A 1 213 ? 7.473 2.816 3.453 1.00 93.12 213 GLU A N 1
ATOM 1632 C CA . GLU A 1 213 ? 8.783 2.200 3.231 1.00 93.12 213 GLU A CA 1
ATOM 1633 C C . GLU A 1 213 ? 8.706 1.120 2.152 1.00 93.12 213 GLU A C 1
ATOM 1635 O O . GLU A 1 213 ? 9.501 1.126 1.215 1.00 93.12 213 GLU A O 1
ATOM 1640 N N . MET A 1 214 ? 7.713 0.238 2.266 1.00 90.94 214 MET A N 1
ATOM 1641 C CA . MET A 1 214 ? 7.445 -0.832 1.307 1.00 90.94 214 MET A CA 1
ATOM 1642 C C . MET A 1 214 ? 7.184 -0.267 -0.092 1.00 90.94 214 MET A C 1
ATOM 1644 O O . MET A 1 214 ? 7.803 -0.693 -1.066 1.00 90.94 214 MET A O 1
ATOM 1648 N N . GLU A 1 215 ? 6.341 0.766 -0.184 1.00 90.88 215 GLU A N 1
ATOM 1649 C CA . GLU A 1 215 ? 6.055 1.455 -1.442 1.00 90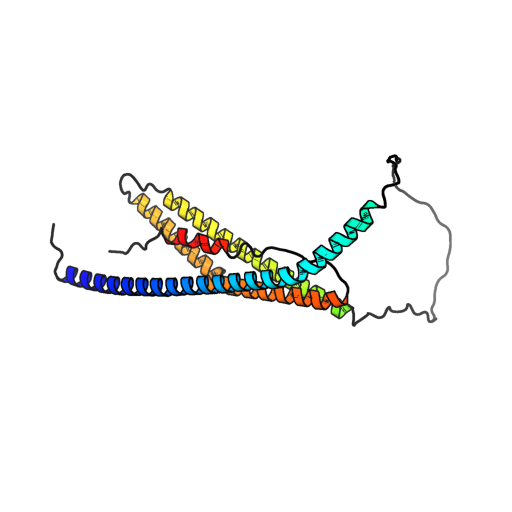.88 215 GLU A CA 1
ATOM 1650 C C . GLU A 1 215 ? 7.324 2.059 -2.059 1.00 90.88 215 GLU A C 1
ATOM 1652 O O . GLU A 1 215 ? 7.626 1.807 -3.227 1.00 90.88 215 GLU A O 1
ATOM 1657 N N . ARG A 1 216 ? 8.119 2.802 -1.279 1.00 93.62 216 ARG A N 1
ATOM 1658 C CA . ARG A 1 216 ? 9.362 3.414 -1.775 1.00 93.62 216 ARG A CA 1
ATOM 1659 C C . ARG A 1 216 ? 10.374 2.365 -2.233 1.00 93.62 216 ARG A C 1
ATOM 1661 O O . ARG A 1 216 ? 11.047 2.553 -3.249 1.00 93.62 216 ARG A O 1
ATOM 1668 N N . ARG A 1 217 ? 10.495 1.258 -1.497 1.00 96.00 217 ARG A N 1
ATOM 1669 C CA . ARG A 1 217 ? 11.370 0.133 -1.844 1.00 96.00 217 ARG A CA 1
ATOM 1670 C C . ARG A 1 217 ? 10.936 -0.501 -3.163 1.00 96.00 217 ARG A C 1
ATOM 1672 O O . ARG A 1 217 ? 11.769 -0.663 -4.054 1.00 96.00 217 ARG A O 1
ATOM 1679 N N . ALA A 1 218 ? 9.644 -0.783 -3.321 1.00 93.81 218 ALA A N 1
ATOM 1680 C CA . ALA A 1 218 ? 9.090 -1.311 -4.562 1.00 93.81 218 ALA A CA 1
ATOM 1681 C C . ALA A 1 218 ? 9.323 -0.351 -5.740 1.00 93.81 218 ALA A C 1
ATOM 1683 O O . ALA A 1 218 ? 9.834 -0.772 -6.777 1.00 93.81 218 ALA A O 1
ATOM 1684 N N . GLN A 1 219 ? 9.053 0.947 -5.564 1.00 95.75 219 GLN A N 1
ATOM 1685 C CA . GLN A 1 219 ? 9.314 1.977 -6.577 1.00 95.75 219 GLN A CA 1
ATOM 1686 C C . GLN A 1 219 ? 10.794 2.036 -6.974 1.00 95.75 219 GLN A C 1
ATOM 1688 O O . GLN A 1 219 ? 11.108 2.091 -8.161 1.00 95.75 219 GLN A O 1
ATOM 1693 N N . THR A 1 220 ? 11.710 1.964 -6.004 1.00 97.06 220 THR A N 1
ATOM 1694 C CA . THR A 1 220 ? 13.160 1.960 -6.259 1.00 97.06 220 THR A CA 1
ATOM 1695 C C . THR A 1 220 ? 13.578 0.740 -7.079 1.00 97.06 220 THR A C 1
ATOM 1697 O O . THR A 1 220 ? 14.299 0.876 -8.068 1.00 97.06 220 THR A O 1
ATOM 1700 N N . ARG A 1 221 ? 13.087 -0.453 -6.715 1.00 96.62 221 ARG A N 1
ATOM 1701 C CA . ARG A 1 221 ? 13.353 -1.691 -7.462 1.00 96.62 221 ARG A CA 1
ATOM 1702 C C . ARG A 1 221 ? 12.787 -1.629 -8.882 1.00 96.62 221 ARG A C 1
ATOM 1704 O O . ARG A 1 221 ? 13.493 -1.972 -9.824 1.00 96.62 221 ARG A O 1
ATOM 1711 N N . VAL A 1 222 ? 11.558 -1.137 -9.058 1.00 96.00 222 VAL A N 1
ATOM 1712 C CA . VAL A 1 222 ? 10.929 -0.968 -10.381 1.00 96.00 222 VAL A CA 1
ATOM 1713 C C . VAL A 1 222 ? 11.698 0.038 -11.236 1.00 96.00 222 VAL A C 1
ATOM 1715 O O . VAL A 1 222 ? 11.982 -0.245 -12.398 1.00 96.00 222 VAL A O 1
ATOM 1718 N N . ALA A 1 223 ? 12.094 1.180 -10.674 1.00 96.00 223 ALA A N 1
ATOM 1719 C CA . ALA A 1 223 ? 12.900 2.171 -11.380 1.00 96.00 223 ALA A CA 1
ATOM 1720 C C . ALA A 1 223 ? 14.254 1.588 -11.815 1.00 96.00 223 ALA A C 1
ATOM 1722 O O . ALA A 1 223 ? 14.695 1.809 -12.945 1.00 96.00 223 ALA A O 1
ATOM 1723 N N . ARG A 1 224 ? 14.892 0.786 -10.951 1.00 97.62 224 ARG A N 1
ATOM 1724 C CA . ARG A 1 224 ? 16.132 0.080 -11.285 1.00 97.62 224 ARG A CA 1
ATOM 1725 C C . ARG A 1 224 ? 15.922 -0.953 -12.393 1.00 97.62 224 ARG A C 1
ATOM 1727 O O . ARG A 1 224 ? 16.715 -0.969 -13.326 1.00 97.62 224 ARG A O 1
ATOM 1734 N N . ILE A 1 225 ? 14.848 -1.744 -12.352 1.00 94.94 225 ILE A N 1
ATOM 1735 C CA . ILE A 1 225 ? 14.492 -2.694 -13.422 1.00 94.94 225 ILE A CA 1
ATOM 1736 C C . ILE A 1 225 ? 14.306 -1.967 -14.757 1.00 94.94 225 ILE A C 1
ATOM 1738 O O . ILE A 1 225 ? 14.900 -2.369 -15.751 1.00 94.94 225 ILE A O 1
ATOM 1742 N N . GLN A 1 226 ? 13.549 -0.867 -14.785 1.00 95.19 226 GLN A N 1
ATOM 1743 C CA . GLN A 1 226 ? 13.356 -0.072 -16.003 1.00 95.19 226 GLN A CA 1
ATOM 1744 C C . GLN A 1 226 ? 14.676 0.493 -16.536 1.00 95.19 226 GLN A C 1
ATOM 1746 O O . GLN A 1 226 ? 14.872 0.603 -17.747 1.00 95.19 226 GLN A O 1
ATOM 1751 N N . GLN A 1 227 ? 15.589 0.873 -15.641 1.00 96.25 227 GLN A N 1
ATOM 1752 C CA . GLN A 1 227 ? 16.917 1.329 -16.026 1.00 96.25 227 GLN A CA 1
ATOM 1753 C C . GLN A 1 227 ? 17.746 0.186 -16.625 1.00 96.25 227 GLN A C 1
ATOM 1755 O O . GLN A 1 227 ? 18.309 0.357 -17.704 1.00 96.25 227 GLN A O 1
ATOM 1760 N N . ILE A 1 228 ? 17.737 -0.989 -15.993 1.00 93.31 228 ILE A N 1
ATOM 1761 C CA . ILE A 1 228 ? 18.388 -2.199 -16.503 1.00 93.31 228 ILE A CA 1
ATOM 1762 C C . ILE A 1 228 ? 17.828 -2.587 -17.875 1.00 93.31 228 ILE A C 1
ATOM 1764 O O . ILE A 1 228 ? 18.597 -2.878 -18.778 1.00 93.31 228 ILE A O 1
ATOM 1768 N N . GLU A 1 229 ? 16.513 -2.531 -18.085 1.00 90.56 229 GLU A N 1
ATOM 1769 C CA . GLU A 1 229 ? 15.894 -2.811 -19.388 1.00 90.56 229 GLU A CA 1
ATOM 1770 C C . GLU A 1 229 ? 16.378 -1.843 -20.471 1.00 90.56 229 GLU A C 1
ATOM 1772 O O . GLU A 1 229 ? 16.691 -2.261 -21.585 1.00 90.56 229 GLU A O 1
ATOM 1777 N N . LYS A 1 230 ? 16.515 -0.551 -20.146 1.00 92.81 230 LYS A N 1
ATOM 1778 C CA . LYS A 1 230 ? 17.108 0.430 -21.067 1.00 92.81 230 LYS A CA 1
ATOM 1779 C C . LYS A 1 230 ? 18.576 0.131 -21.350 1.00 92.81 230 LYS A C 1
ATOM 1781 O O . LYS A 1 230 ? 19.018 0.372 -22.471 1.00 92.81 230 LYS A O 1
ATOM 1786 N N . ASP A 1 231 ? 19.331 -0.335 -20.362 1.00 90.88 231 ASP A N 1
ATOM 1787 C CA . ASP A 1 231 ? 20.754 -0.640 -20.512 1.00 90.88 231 ASP A CA 1
ATOM 1788 C C . ASP A 1 231 ? 20.960 -1.934 -21.309 1.00 90.88 231 ASP A C 1
ATOM 1790 O O . ASP A 1 231 ? 21.769 -1.940 -22.233 1.00 90.88 231 ASP A O 1
ATOM 1794 N N . ILE A 1 232 ? 20.144 -2.967 -21.074 1.00 88.75 232 ILE A N 1
ATOM 1795 C CA . ILE A 1 232 ? 20.074 -4.186 -21.892 1.00 88.75 232 ILE A CA 1
ATOM 1796 C C . ILE A 1 232 ? 19.693 -3.833 -23.326 1.00 88.75 232 ILE A C 1
ATOM 1798 O O . ILE A 1 232 ? 20.327 -4.326 -24.247 1.00 88.75 232 ILE A O 1
ATOM 1802 N N . LEU A 1 233 ? 18.717 -2.948 -23.556 1.00 86.50 233 LEU A N 1
ATOM 1803 C CA . LEU A 1 233 ? 18.386 -2.501 -24.911 1.00 86.50 233 LEU A CA 1
ATOM 1804 C C . LEU A 1 233 ? 19.535 -1.714 -25.541 1.00 86.50 233 LEU A C 1
ATOM 1806 O O . LEU A 1 233 ? 19.863 -1.956 -26.691 1.00 86.50 233 LEU A O 1
ATOM 1810 N N . ARG A 1 234 ? 20.197 -0.802 -24.824 1.00 86.38 234 ARG A N 1
ATOM 1811 C CA . ARG A 1 234 ? 21.346 -0.050 -25.365 1.00 86.38 234 ARG A CA 1
ATOM 1812 C C . ARG A 1 234 ? 22.532 -0.955 -25.702 1.00 86.38 234 ARG A C 1
ATOM 1814 O O . ARG A 1 234 ? 23.189 -0.749 -26.721 1.00 86.38 234 ARG A O 1
ATOM 1821 N N . LEU A 1 235 ? 22.799 -1.949 -24.861 1.00 81.62 235 LEU A N 1
ATOM 1822 C CA . LEU A 1 235 ? 23.866 -2.927 -25.048 1.00 81.62 235 LEU A CA 1
ATOM 1823 C C . LEU A 1 235 ? 23.481 -3.983 -26.102 1.00 81.62 235 LEU A C 1
ATOM 1825 O O . LEU A 1 235 ? 24.301 -4.327 -26.941 1.00 81.62 235 LEU A O 1
ATOM 1829 N N . GLY A 1 236 ? 22.219 -4.405 -26.153 1.00 66.56 236 GLY A N 1
ATOM 1830 C CA . GLY A 1 236 ? 21.661 -5.358 -27.118 1.00 66.56 236 GLY A CA 1
ATOM 1831 C C . GLY A 1 236 ? 21.377 -4.763 -28.503 1.00 66.56 236 GLY A C 1
ATOM 1832 O O . GLY A 1 236 ? 21.492 -5.458 -29.508 1.00 66.56 236 GLY A O 1
ATOM 1833 N N . VAL A 1 237 ? 21.114 -3.454 -28.614 1.00 53.81 237 VAL A N 1
ATOM 1834 C CA . VAL A 1 237 ? 21.034 -2.712 -29.894 1.00 53.81 237 VAL A CA 1
ATOM 1835 C C . VAL A 1 237 ? 22.388 -2.696 -30.608 1.00 53.81 237 VAL A C 1
ATOM 1837 O O . VAL A 1 237 ? 22.439 -2.595 -31.832 1.00 53.81 237 VAL A O 1
ATOM 1840 N N . ARG A 1 238 ? 23.492 -2.917 -29.885 1.00 51.88 238 ARG A N 1
ATOM 1841 C CA . ARG A 1 238 ? 24.796 -3.210 -30.492 1.00 51.88 238 ARG A CA 1
ATOM 1842 C C . ARG A 1 238 ? 24.849 -4.582 -31.191 1.00 51.88 238 ARG A C 1
ATOM 1844 O O . ARG A 1 238 ? 25.828 -4.836 -31.890 1.00 51.88 238 ARG A O 1
ATOM 1851 N N . LEU A 1 239 ? 23.824 -5.437 -31.047 1.00 48.22 239 LEU A N 1
ATOM 1852 C CA . LEU A 1 239 ? 23.818 -6.831 -31.514 1.00 48.22 239 LEU A CA 1
ATOM 1853 C C . LEU A 1 239 ? 22.570 -7.363 -32.251 1.00 48.22 239 LEU A C 1
ATOM 1855 O O . LEU A 1 239 ? 22.708 -8.459 -32.784 1.00 48.22 239 LEU A O 1
ATOM 1859 N N . GLN A 1 240 ? 21.451 -6.628 -32.379 1.00 34.09 240 GLN A N 1
ATOM 1860 C CA . GLN A 1 240 ? 20.372 -6.753 -33.401 1.00 34.09 240 GLN A CA 1
ATOM 1861 C C . GLN A 1 240 ? 18.954 -6.565 -32.825 1.00 34.09 240 GLN A C 1
ATOM 1863 O O . GLN A 1 240 ? 18.598 -7.074 -31.770 1.00 34.09 240 GLN A O 1
ATOM 1868 N N . VAL A 1 241 ? 18.139 -5.854 -33.610 1.00 44.22 241 VAL A N 1
ATOM 1869 C CA . VAL A 1 241 ? 16.667 -5.856 -33.691 1.00 44.22 241 VAL A CA 1
ATOM 1870 C C . VAL A 1 241 ? 16.016 -7.112 -33.089 1.00 44.22 241 VAL A C 1
ATOM 1872 O O . VAL A 1 241 ? 16.237 -8.185 -33.630 1.00 44.22 241 VAL A O 1
ATOM 1875 N N . THR A 1 242 ? 15.167 -7.005 -32.053 1.00 35.09 242 THR A N 1
ATOM 1876 C CA . THR A 1 242 ? 13.948 -7.842 -31.886 1.00 35.09 242 THR A CA 1
ATOM 1877 C C . THR A 1 242 ? 13.092 -7.485 -30.647 1.00 35.09 242 THR A C 1
ATOM 1879 O O . THR A 1 242 ? 13.560 -7.495 -29.520 1.00 35.09 242 THR A O 1
ATOM 1882 N N . SER A 1 243 ? 11.799 -7.246 -30.927 1.00 29.62 243 SER A N 1
ATOM 1883 C CA . SER A 1 243 ? 10.557 -7.406 -30.132 1.00 29.62 243 SER A CA 1
ATOM 1884 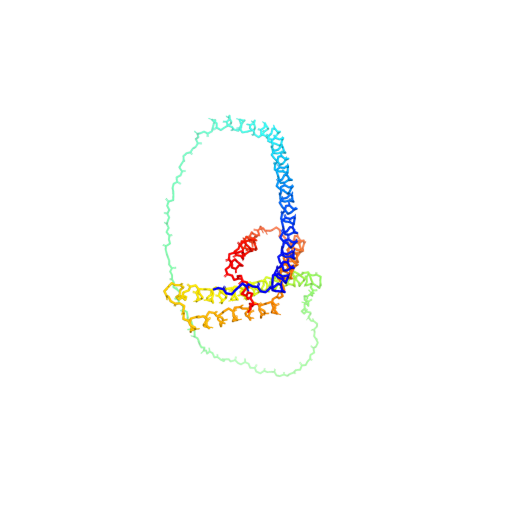C C . SER A 1 243 ? 10.354 -6.730 -28.751 1.00 29.62 243 SER A C 1
ATOM 1886 O O . SER A 1 243 ? 11.128 -6.945 -27.824 1.00 29.62 243 SER A O 1
ATOM 1888 N N . PRO A 1 244 ? 9.212 -6.033 -28.532 1.00 40.62 244 PRO A N 1
ATOM 1889 C CA . PRO A 1 244 ? 8.839 -5.484 -27.229 1.00 40.62 244 PRO A CA 1
ATOM 1890 C C . PRO A 1 244 ? 8.189 -6.545 -26.322 1.00 40.62 244 PRO A C 1
ATOM 1892 O O . PRO A 1 244 ? 7.204 -7.185 -26.696 1.00 40.62 244 PRO A O 1
ATOM 1895 N N . VAL A 1 245 ? 8.687 -6.690 -25.091 1.00 41.12 245 VAL A N 1
ATOM 1896 C CA . VAL A 1 245 ? 8.023 -7.464 -24.029 1.00 41.12 245 VAL A CA 1
ATOM 1897 C C . VAL A 1 245 ? 7.085 -6.534 -23.253 1.00 41.12 245 VAL A C 1
ATOM 1899 O O . VAL A 1 245 ? 7.521 -5.609 -22.575 1.00 41.12 245 VAL A O 1
ATOM 1902 N N . ARG A 1 246 ? 5.772 -6.772 -23.360 1.00 50.16 246 ARG A N 1
ATOM 1903 C CA . ARG A 1 246 ? 4.732 -6.153 -22.520 1.00 50.16 246 ARG A CA 1
ATOM 1904 C C . ARG A 1 246 ? 4.514 -7.011 -21.278 1.00 50.16 246 ARG A C 1
ATOM 1906 O O . ARG A 1 246 ? 3.910 -8.064 -21.441 1.00 50.16 246 ARG A O 1
ATOM 1913 N N . ILE A 1 247 ? 4.874 -6.569 -20.066 1.00 50.81 247 ILE A N 1
ATOM 1914 C CA . ILE A 1 247 ? 4.340 -7.178 -18.828 1.00 50.81 247 ILE A CA 1
ATOM 1915 C C . ILE A 1 247 ? 4.091 -6.132 -17.717 1.00 50.81 247 ILE A C 1
ATOM 1917 O O . ILE A 1 247 ? 5.007 -5.598 -17.113 1.00 50.81 247 ILE A O 1
ATOM 1921 N N . ILE A 1 248 ? 2.793 -5.873 -17.506 1.00 45.88 248 ILE A N 1
ATOM 1922 C CA . ILE A 1 248 ? 2.022 -5.783 -16.247 1.00 45.88 248 ILE A CA 1
ATOM 1923 C C . ILE A 1 248 ? 2.620 -4.982 -15.067 1.00 45.88 248 ILE A C 1
ATOM 1925 O O . ILE A 1 248 ? 3.215 -5.542 -14.156 1.00 45.88 248 ILE A O 1
ATOM 1929 N N . CYS A 1 249 ? 2.235 -3.703 -14.977 1.00 40.12 249 CYS A N 1
ATOM 1930 C CA . CYS A 1 249 ? 2.185 -2.925 -13.725 1.00 40.12 249 CYS A CA 1
ATOM 1931 C C . CYS A 1 249 ? 0.730 -2.605 -13.327 1.00 40.12 249 CYS A C 1
ATOM 1933 O O . CYS A 1 249 ? 0.391 -1.456 -13.064 1.00 40.12 249 CYS A O 1
ATOM 1935 N N . LYS A 1 250 ? -0.174 -3.597 -13.344 1.00 45.16 250 LYS A N 1
ATOM 1936 C CA . LYS A 1 250 ? -1.596 -3.373 -13.000 1.00 45.16 250 LYS A CA 1
ATOM 1937 C C . LYS A 1 250 ? -1.983 -3.739 -11.565 1.00 45.16 250 LYS A C 1
ATOM 1939 O O . LYS A 1 250 ? -3.105 -3.437 -11.173 1.00 45.16 250 LYS A O 1
ATOM 1944 N N . HIS A 1 251 ? -1.100 -4.351 -10.773 1.00 41.19 251 HIS A N 1
ATOM 1945 C CA . HIS A 1 251 ? -1.502 -4.861 -9.455 1.00 41.19 251 HIS A CA 1
ATOM 1946 C C . HIS A 1 251 ? -1.085 -4.010 -8.251 1.00 41.19 251 HIS A C 1
ATOM 1948 O O . HIS A 1 251 ? -1.702 -4.126 -7.197 1.00 41.19 251 HIS A O 1
ATOM 1954 N N . LEU A 1 252 ? -0.151 -3.067 -8.417 1.00 46.31 252 LEU A N 1
ATOM 1955 C CA . LEU A 1 252 ? 0.304 -2.235 -7.298 1.00 46.31 252 LEU A CA 1
ATOM 1956 C C . LEU A 1 252 ? -0.742 -1.194 -6.847 1.00 46.31 252 LEU A C 1
ATOM 1958 O O . LEU A 1 252 ? -0.760 -0.806 -5.685 1.00 46.31 252 LEU A O 1
ATOM 1962 N N . THR A 1 253 ? -1.657 -0.778 -7.730 1.00 42.72 253 THR A N 1
ATOM 1963 C CA . THR A 1 253 ? -2.655 0.265 -7.420 1.00 42.72 253 THR A CA 1
ATOM 1964 C C . THR A 1 253 ? -3.936 -0.290 -6.788 1.00 42.72 253 THR A C 1
ATOM 1966 O O . THR A 1 253 ? -4.564 0.385 -5.981 1.00 42.72 253 THR A O 1
ATOM 1969 N N . LEU A 1 254 ? -4.341 -1.527 -7.098 1.00 41.91 254 LEU A N 1
ATOM 1970 C CA . LEU A 1 254 ? -5.645 -2.049 -6.659 1.00 41.91 254 LEU A CA 1
ATOM 1971 C C . LEU A 1 254 ? -5.664 -2.545 -5.206 1.00 41.91 254 LEU A C 1
ATOM 1973 O O . LEU A 1 254 ? -6.716 -2.509 -4.573 1.00 41.91 254 LEU A O 1
ATOM 1977 N N . HIS A 1 255 ? -4.520 -2.942 -4.641 1.00 43.50 255 HIS A N 1
ATOM 1978 C CA . HIS A 1 255 ? -4.488 -3.468 -3.271 1.00 43.50 255 HIS A CA 1
ATOM 1979 C C . HIS A 1 255 ? -4.410 -2.378 -2.185 1.00 43.50 255 HIS A C 1
ATOM 1981 O O . HIS A 1 255 ? -4.793 -2.619 -1.041 1.00 43.50 255 HIS A O 1
ATOM 1987 N N . ALA A 1 256 ? -4.003 -1.153 -2.542 1.00 42.62 256 ALA A N 1
ATOM 1988 C CA . ALA A 1 256 ? -4.050 0.002 -1.640 1.00 42.62 256 ALA A CA 1
ATOM 1989 C C . ALA A 1 256 ? -5.495 0.464 -1.351 1.00 42.62 256 ALA A C 1
ATOM 1991 O O . ALA A 1 256 ? -5.780 0.976 -0.268 1.00 42.62 256 ALA A O 1
ATOM 1992 N N . HIS A 1 257 ? -6.430 0.222 -2.279 1.00 40.19 257 HIS A N 1
ATOM 1993 C CA . HIS A 1 257 ? -7.838 0.616 -2.150 1.00 40.19 257 HIS A CA 1
ATOM 1994 C C . HIS A 1 257 ? -8.705 -0.349 -1.324 1.00 40.19 257 HIS A C 1
ATOM 1996 O O . HIS A 1 257 ? -9.841 -0.005 -1.010 1.00 40.19 257 HIS A O 1
ATOM 2002 N N . LEU A 1 258 ? -8.192 -1.519 -0.924 1.00 43.94 258 LEU A N 1
ATOM 2003 C CA . LEU A 1 258 ? -8.920 -2.488 -0.084 1.00 43.94 258 LEU A CA 1
ATOM 2004 C C . LEU A 1 258 ? -8.615 -2.351 1.421 1.00 43.94 258 LEU A C 1
ATOM 2006 O O . LEU A 1 258 ? -9.301 -2.936 2.257 1.00 43.94 258 LEU A O 1
ATOM 2010 N N . LEU A 1 259 ? -7.626 -1.533 1.789 1.00 47.69 259 LEU A N 1
ATOM 2011 C CA . LEU A 1 259 ? -7.277 -1.236 3.183 1.00 47.69 259 LEU A CA 1
ATOM 2012 C C . LEU A 1 259 ? -8.257 -0.327 3.961 1.00 47.69 259 LEU A C 1
ATOM 2014 O O . LEU A 1 259 ? -8.316 -0.482 5.185 1.00 47.69 259 LEU A O 1
ATOM 2018 N N . PRO A 1 260 ? -9.053 0.581 3.353 1.00 44.94 260 PRO A N 1
ATOM 2019 C CA . PRO A 1 260 ? -10.018 1.385 4.110 1.00 44.94 260 PRO A CA 1
ATOM 2020 C C . PRO A 1 260 ? -11.103 0.531 4.781 1.00 44.94 260 PRO A C 1
ATOM 2022 O O . PRO A 1 260 ? -11.543 0.849 5.884 1.00 44.94 260 PRO A O 1
ATOM 2025 N N . SER A 1 261 ? -11.483 -0.596 4.169 1.00 38.81 261 SER A N 1
ATOM 2026 C CA . SER A 1 261 ? -12.542 -1.475 4.681 1.00 38.81 261 SER A CA 1
ATOM 2027 C C . SER A 1 261 ? -12.138 -2.267 5.930 1.00 38.81 261 SER A C 1
ATOM 2029 O O . SER A 1 261 ? -13.009 -2.652 6.701 1.00 38.81 261 SER A O 1
ATOM 2031 N N . LEU A 1 262 ? -10.837 -2.460 6.180 1.00 46.06 262 LEU A N 1
ATOM 2032 C CA . LEU A 1 262 ? -10.327 -3.107 7.400 1.00 46.06 262 LEU A CA 1
ATOM 2033 C C . LEU A 1 262 ? -9.970 -2.107 8.514 1.00 46.06 262 LEU A C 1
ATOM 2035 O O . LEU A 1 262 ? -9.707 -2.519 9.643 1.00 46.06 262 LEU A O 1
ATOM 2039 N N . ARG A 1 263 ? -9.953 -0.798 8.217 1.00 43.50 263 ARG A N 1
ATOM 2040 C CA . ARG A 1 263 ? -9.735 0.266 9.213 1.00 43.50 263 ARG A CA 1
ATOM 2041 C C . ARG A 1 263 ? -11.014 0.703 9.928 1.00 43.50 263 ARG A C 1
ATOM 2043 O O . ARG A 1 263 ? -10.915 1.228 11.030 1.00 43.50 263 ARG A O 1
ATOM 2050 N N . LEU A 1 264 ? -12.190 0.491 9.336 1.00 39.03 264 LEU A N 1
ATOM 2051 C CA . LEU A 1 264 ? -13.450 1.039 9.857 1.00 39.03 264 LEU A CA 1
ATOM 2052 C C . LEU A 1 264 ? -14.181 0.152 10.880 1.00 39.03 264 LEU A C 1
ATOM 2054 O O . LEU A 1 264 ? -15.173 0.600 11.445 1.00 39.03 264 LEU A O 1
ATOM 2058 N N . THR A 1 265 ? -13.715 -1.068 11.168 1.00 42.81 265 THR A N 1
ATOM 2059 C CA . THR A 1 265 ? -14.431 -1.990 12.081 1.00 42.81 265 THR A CA 1
ATOM 2060 C C . THR A 1 265 ? -13.796 -2.175 13.458 1.00 42.81 265 THR A C 1
ATOM 2062 O O . THR A 1 265 ? -14.406 -2.799 14.323 1.00 42.81 265 THR A O 1
ATOM 2065 N N . PHE A 1 266 ? -12.625 -1.590 13.719 1.00 40.84 266 PHE A N 1
ATOM 2066 C CA . PHE A 1 266 ? -11.996 -1.635 15.044 1.00 40.84 266 PHE A CA 1
ATOM 2067 C C . PHE A 1 266 ? -11.682 -0.231 15.531 1.00 40.84 266 PHE A C 1
ATOM 2069 O O . PHE A 1 266 ? -10.535 0.209 15.574 1.00 40.84 266 PHE A O 1
ATOM 2076 N N . SER A 1 267 ? -12.757 0.463 15.901 1.00 34.72 267 SER A N 1
ATOM 2077 C CA . SER A 1 267 ? -12.670 1.611 16.794 1.00 34.72 267 SER A CA 1
ATOM 2078 C C . SER A 1 267 ? -11.966 1.172 18.085 1.00 34.72 267 SER A C 1
ATOM 2080 O O . SER A 1 267 ? -12.294 0.101 18.611 1.00 34.72 267 SER A O 1
ATOM 2082 N N . PRO A 1 268 ? -10.998 1.945 18.603 1.00 39.69 268 PRO A N 1
ATOM 2083 C CA . PRO A 1 268 ? -10.347 1.616 19.856 1.00 39.69 268 PRO A CA 1
ATOM 2084 C C . PRO A 1 268 ? -11.407 1.645 20.953 1.00 39.69 268 PRO A C 1
ATOM 2086 O O . PRO A 1 268 ? -12.125 2.629 21.132 1.00 39.69 268 PRO A O 1
ATOM 2089 N N . PHE A 1 269 ? -11.529 0.539 21.678 1.00 34.53 269 PHE A N 1
ATOM 2090 C CA . PHE A 1 269 ? -12.300 0.526 22.905 1.00 34.53 269 PHE A CA 1
ATOM 2091 C C . PHE A 1 269 ? -11.567 1.417 23.904 1.00 34.53 269 PHE A C 1
ATOM 2093 O O . PHE A 1 269 ? -10.530 1.040 24.447 1.00 34.53 269 PHE A O 1
ATOM 2100 N N . SER A 1 270 ? -12.079 2.634 24.057 1.00 27.77 270 SER A N 1
ATOM 2101 C CA . SER A 1 270 ? -11.640 3.580 25.072 1.00 27.77 270 SER A CA 1
ATOM 2102 C C . SER A 1 270 ? -11.897 2.945 26.443 1.00 27.77 270 SER A C 1
ATOM 2104 O O . SER A 1 270 ? -13.041 2.560 26.706 1.00 27.77 270 SER A O 1
ATOM 2106 N N . PRO A 1 271 ? -10.883 2.768 27.305 1.00 43.78 271 PRO A N 1
ATOM 2107 C CA . PRO A 1 271 ? -11.122 2.323 28.665 1.00 43.78 271 PRO A CA 1
ATOM 2108 C C . PRO A 1 271 ? -11.736 3.498 29.434 1.00 43.78 271 PRO A C 1
ATOM 2110 O O . PRO A 1 271 ? -11.094 4.534 29.611 1.00 43.78 271 PRO A O 1
ATOM 2113 N N . GLY A 1 272 ? -13.002 3.349 29.823 1.00 38.19 272 GLY A N 1
ATOM 2114 C CA . GLY A 1 272 ? -13.616 4.134 30.896 1.00 38.19 272 GLY A CA 1
ATOM 2115 C C . GLY A 1 272 ? -13.294 3.537 32.256 1.00 38.19 272 GLY A C 1
ATOM 2116 O O . GLY A 1 272 ? -13.102 2.301 32.315 1.00 38.19 272 GLY A O 1
#

InterPro domains:
  IPR026818 Adenomatous polyposis coli (APC) family [PTHR12607] (2-241)
  IPR026831 Adenomatous polyposis coli protein [SSF82931] (136-238)
  IPR032038 Adenomatous polyposis coli, N-terminal dimerisation domain [PF16689] (4-55)
  IPR036149 APC, N-terminal coiled-coil domain superfamily [SSF58050] (3-54)

Sequence (272 aa):
MAAASYDQLLRQVEVLKMENSNLRQELQDNSNHLTKLETEASNMKEVLKQLQGTIEEESGEACGSQLELIGRLKELSLDSAGFKSRSRPLLAPGSTSSSSGAPVGAVGGSGAPGPSTSAAFPRRGLPSAGRDGHDRCLEELEKERSLLLAELDKEEKEKDWYYAQLQDLTKRIDSLPLTGNFSLQTDLNRRQLEYDAHQLRTAMEKQLGSCKEMERRAQTRVARIQQIEKDILRLGVRLQVTSPVRIICKHLTLHAHLLPSLRLTFSPFSPG